Protein AF-A0A4Z2FVS2-F1 (afdb_monomer)

Mean predicted aligned error: 16.98 Å

Foldseek 3Di:
DDDDDPPVVVVVVVVVVVVVVVVVVVVVVVCVVVVVVCPVVDDDDPVRVVVVLVVVCVVVVHPDDDDDDPPDPPDPVVLLVLLVVLVVVVVPDPPDDDDPDDRDRPDPDDRPDDVVVVVLVVPDPDDDDWDFPCPPPPPPDPPCPPDDDGDTDPVPPDPPDDDSDDDDDDDDDDDPPDPDPDDDDDDDDDDDPDPPDD

Organism: NCBI:txid230148

InterPro domains:
  IPR001111 TGF-beta, propeptide [PF00688] (33-196)
  IPR015615 Transforming growth factor-beta-like [PTHR11848] (14-195)

Sequence (198 aa):
MAPVLDRRAPALLLVWSYCVLADTAFTNFTLDNEFHSSFIHRRLKSQERREMQREILSILGLPHRPRPHLHGKHNAAPMFMLDLYNAMSTEGDEDRYSYPYKPVFTTQGPPIASVQDNNFLNDADMVMSFVNLVEHEKESLPVRRHHREFRFDLSRIPEGEAVTAAEFRIYKDFIHERFDNETFRISIYQVLEEHAHR

Structure (mmCIF, N/CA/C/O backbone):
data_AF-A0A4Z2FVS2-F1
#
_entry.id   AF-A0A4Z2FVS2-F1
#
loop_
_atom_site.group_PDB
_atom_site.id
_atom_site.type_symbol
_atom_site.label_atom_id
_atom_site.label_alt_id
_atom_site.label_comp_id
_atom_site.label_asym_id
_atom_site.label_entity_id
_atom_site.label_seq_id
_atom_site.pdbx_PDB_ins_code
_atom_site.Cartn_x
_atom_site.Cartn_y
_atom_site.Cartn_z
_atom_site.occupancy
_atom_site.B_iso_or_equiv
_atom_site.auth_seq_id
_atom_site.auth_comp_id
_atom_site.auth_asym_id
_atom_site.auth_atom_id
_atom_site.pdbx_PDB_model_num
ATOM 1 N N . MET A 1 1 ? -48.792 60.752 53.789 1.00 40.59 1 MET A N 1
ATOM 2 C CA . MET A 1 1 ? -47.490 60.186 53.376 1.00 40.59 1 MET A CA 1
ATOM 3 C C . MET A 1 1 ? -47.499 58.699 53.690 1.00 40.59 1 MET A C 1
ATOM 5 O O . MET A 1 1 ? -47.435 58.343 54.855 1.00 40.59 1 MET A O 1
ATOM 9 N N . ALA A 1 2 ? -47.649 57.849 52.676 1.00 40.53 2 ALA A N 1
ATOM 10 C CA . ALA A 1 2 ? -47.437 56.405 52.768 1.00 40.53 2 ALA A CA 1
ATOM 11 C C . ALA A 1 2 ? -46.653 55.999 51.509 1.00 40.53 2 ALA A C 1
ATOM 13 O O . ALA A 1 2 ? -47.069 56.400 50.418 1.00 40.53 2 ALA A O 1
ATOM 14 N N . PRO A 1 3 ? -45.510 55.303 51.619 1.00 53.16 3 PRO A N 1
ATOM 15 C CA . PRO A 1 3 ? -44.736 54.929 50.448 1.00 53.16 3 PRO A CA 1
ATOM 16 C C . PRO A 1 3 ? -45.355 53.684 49.808 1.00 53.16 3 PRO A C 1
ATOM 18 O O . PRO A 1 3 ? -45.593 52.672 50.468 1.00 53.16 3 PRO A O 1
ATOM 21 N N . VAL A 1 4 ? -45.633 53.772 48.509 1.00 55.38 4 VAL A N 1
ATOM 22 C CA . VAL A 1 4 ? -46.035 52.636 47.678 1.00 55.38 4 VAL A CA 1
ATOM 23 C C . VAL A 1 4 ? -44.820 51.720 47.552 1.00 55.38 4 VAL A C 1
ATOM 25 O O . VAL A 1 4 ? -43.849 52.049 46.876 1.00 55.38 4 VAL A O 1
ATOM 28 N N . LEU A 1 5 ? -44.851 50.599 48.270 1.00 56.88 5 LEU A N 1
ATOM 29 C CA . LEU A 1 5 ? -43.825 49.565 48.224 1.00 56.88 5 LEU A CA 1
ATOM 30 C C . LEU A 1 5 ? -43.882 48.887 46.849 1.00 56.88 5 LEU A C 1
ATOM 32 O O . LEU A 1 5 ? -44.838 48.172 46.537 1.00 56.88 5 LEU A O 1
ATOM 36 N N . ASP A 1 6 ? -42.878 49.153 46.017 1.00 60.75 6 ASP A N 1
ATOM 37 C CA . ASP A 1 6 ? -42.787 48.654 44.648 1.00 60.75 6 ASP A CA 1
ATOM 38 C C . ASP A 1 6 ? -42.600 47.123 44.638 1.00 60.75 6 ASP A C 1
ATOM 40 O O . ASP A 1 6 ? -41.493 46.586 44.720 1.00 60.75 6 ASP A O 1
ATOM 44 N N . ARG A 1 7 ? -43.722 46.390 44.577 1.00 60.25 7 ARG A N 1
ATOM 45 C CA . ARG A 1 7 ? -43.789 44.912 44.575 1.00 60.25 7 ARG A CA 1
ATOM 46 C C . ARG A 1 7 ? -43.082 44.260 43.381 1.00 60.25 7 ARG A C 1
ATOM 48 O O . ARG A 1 7 ? -42.977 43.035 43.358 1.00 60.25 7 ARG A O 1
ATOM 55 N N . ARG A 1 8 ? -42.603 45.032 42.399 1.00 58.16 8 ARG A N 1
ATOM 56 C CA . ARG A 1 8 ? -41.907 44.510 41.212 1.00 58.16 8 ARG A CA 1
ATOM 57 C C . ARG A 1 8 ? -40.433 44.194 41.464 1.00 58.16 8 ARG A C 1
ATOM 59 O O . ARG A 1 8 ? -39.925 43.238 40.884 1.00 58.16 8 ARG A O 1
ATOM 66 N N . ALA A 1 9 ? -39.778 44.918 42.370 1.00 63.75 9 ALA A N 1
ATOM 67 C CA . ALA A 1 9 ? -38.376 44.691 42.719 1.00 63.75 9 ALA A CA 1
ATOM 68 C C . ALA A 1 9 ? -38.084 43.271 43.260 1.00 63.75 9 ALA A C 1
ATOM 70 O O . ALA A 1 9 ? -37.167 42.628 42.745 1.00 63.75 9 ALA A O 1
ATOM 71 N N . PRO A 1 10 ? -38.856 42.708 44.217 1.00 69.38 10 PRO A N 1
ATOM 72 C CA . PRO A 1 10 ? -38.583 41.356 44.709 1.00 69.38 10 PRO A CA 1
ATOM 73 C C . PRO A 1 10 ? -38.890 40.266 43.671 1.00 69.38 10 PRO A C 1
ATOM 75 O O . PRO A 1 10 ? -38.229 39.233 43.664 1.00 69.38 10 PRO A O 1
ATOM 78 N N . ALA A 1 11 ? -39.852 40.487 42.769 1.00 72.88 11 ALA A N 1
ATOM 79 C CA . ALA A 1 11 ? -40.183 39.524 41.719 1.00 72.88 11 ALA A CA 1
ATOM 80 C C . ALA A 1 11 ? -39.055 39.401 40.683 1.00 72.88 11 ALA A C 1
ATOM 82 O O . ALA A 1 11 ? -38.719 38.294 40.271 1.00 72.88 11 ALA A O 1
ATOM 83 N N . LEU A 1 12 ? -38.430 40.523 40.312 1.00 73.62 12 LEU A N 1
ATOM 84 C CA . LEU A 1 12 ? -37.283 40.526 39.404 1.00 73.62 12 LEU A CA 1
ATOM 85 C C . LEU A 1 12 ? -36.067 39.830 40.023 1.00 73.62 12 LEU A C 1
ATOM 87 O O . LEU A 1 12 ? -35.4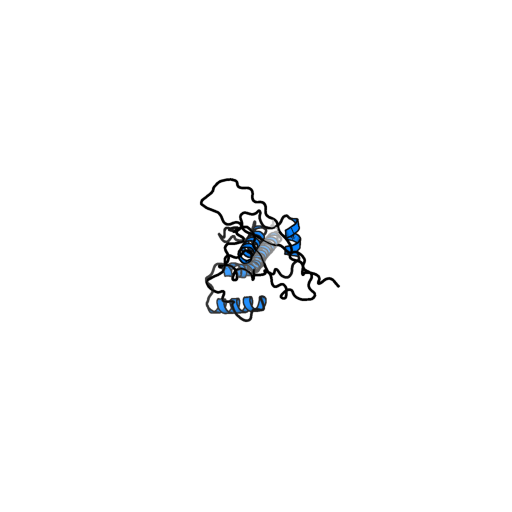11 39.055 39.337 1.00 73.62 12 LEU A O 1
ATOM 91 N N . LEU A 1 13 ? -35.815 40.025 41.322 1.00 75.81 13 LEU A N 1
ATOM 92 C CA . LEU A 1 13 ? -34.737 39.329 42.035 1.00 75.81 13 LEU A CA 1
ATOM 93 C C . LEU A 1 13 ? -34.968 37.814 42.107 1.00 75.81 13 LEU A C 1
ATOM 95 O O . LEU A 1 13 ? -34.025 37.047 41.930 1.00 75.81 13 LEU A O 1
ATOM 99 N N . LEU A 1 14 ? -36.214 37.376 42.313 1.00 77.62 14 LEU A N 1
ATOM 100 C CA . LEU A 1 14 ? -36.563 35.954 42.309 1.00 77.62 14 LEU A CA 1
ATOM 101 C C . LEU A 1 14 ? -36.371 35.328 40.926 1.00 77.62 14 LEU A C 1
ATOM 103 O O . LEU A 1 14 ? -35.766 34.263 40.828 1.00 77.62 14 LEU A O 1
ATOM 107 N N . VAL A 1 15 ? -36.807 36.006 39.860 1.00 78.88 15 VAL A N 1
ATOM 108 C CA . VAL A 1 15 ? -36.583 35.548 38.479 1.00 78.88 15 VAL A CA 1
ATOM 109 C C . VAL A 1 15 ? -35.091 35.491 38.168 1.00 78.88 15 VAL A C 1
ATOM 111 O O . VAL A 1 15 ? -34.631 34.496 37.624 1.00 78.88 15 VAL A O 1
ATOM 114 N N . TRP A 1 16 ? -34.314 36.494 38.583 1.00 75.50 16 TRP A N 1
ATOM 115 C CA . TRP A 1 16 ? -32.866 36.502 38.374 1.00 75.50 16 TRP A CA 1
ATOM 116 C C . TRP A 1 16 ? -32.176 35.365 39.132 1.00 75.50 16 TRP A C 1
ATOM 118 O O . TRP A 1 16 ? -31.350 34.660 38.561 1.00 75.50 16 TRP A O 1
ATOM 128 N N . SER A 1 17 ? -32.585 35.106 40.378 1.00 75.38 17 SER A N 1
ATOM 129 C CA . SER A 1 17 ? -32.081 33.963 41.145 1.00 75.38 17 SER A CA 1
ATOM 130 C C . SER A 1 17 ? -32.444 32.622 40.500 1.00 75.38 17 SER A C 1
ATOM 132 O O . SER A 1 17 ? -31.622 31.712 40.485 1.00 75.38 17 SER A O 1
ATOM 134 N N . TYR A 1 18 ? -33.637 32.513 39.905 1.00 76.31 18 TYR A N 1
ATOM 135 C CA . TYR A 1 18 ? -34.076 31.308 39.209 1.00 76.31 18 TYR A CA 1
ATOM 136 C C . TYR A 1 18 ? -33.333 31.112 37.883 1.00 76.31 18 TYR A C 1
ATOM 138 O O . TYR A 1 18 ? -32.957 29.990 37.568 1.00 76.31 18 TYR A O 1
ATOM 146 N N . CYS A 1 19 ? -33.053 32.187 37.138 1.00 70.69 19 CYS A N 1
ATOM 147 C CA . CYS A 1 19 ? -32.231 32.139 35.927 1.00 70.69 19 CYS A CA 1
ATOM 148 C C . CYS A 1 19 ? -30.791 31.720 36.238 1.00 70.69 19 CYS A C 1
ATOM 150 O O . CYS A 1 19 ? -30.265 30.844 35.564 1.00 70.69 19 CYS A O 1
ATOM 152 N N . VAL A 1 20 ? -30.184 32.272 37.295 1.00 74.25 20 VAL A N 1
ATOM 153 C CA . VAL A 1 20 ? -28.830 31.885 37.724 1.00 74.25 20 VAL A CA 1
ATOM 154 C C . VAL A 1 20 ? -28.800 30.423 38.180 1.00 74.25 20 VAL A C 1
ATOM 156 O O . VAL A 1 20 ? -27.894 29.682 37.810 1.00 74.25 20 VAL A O 1
ATOM 159 N N . LEU A 1 21 ? -29.811 29.967 38.928 1.00 68.38 21 LEU A N 1
ATOM 160 C CA . LEU A 1 21 ? -29.922 28.559 39.324 1.00 68.38 21 LEU A CA 1
ATOM 161 C C . LEU A 1 21 ? -30.151 27.632 38.119 1.00 68.38 21 LEU A C 1
ATOM 163 O O . LEU A 1 21 ? -29.550 26.559 38.059 1.00 68.38 21 LEU A O 1
ATOM 167 N N . ALA A 1 22 ? -30.958 28.043 37.139 1.00 67.00 22 ALA A N 1
ATOM 168 C CA . ALA A 1 22 ? -31.168 27.287 35.909 1.00 67.00 22 ALA A CA 1
ATOM 169 C C . ALA A 1 22 ? -29.877 27.188 35.081 1.00 67.00 22 ALA A C 1
ATOM 171 O O . ALA A 1 22 ? -29.525 26.086 34.671 1.00 67.00 22 ALA A O 1
ATOM 172 N N . ASP A 1 23 ? -29.124 28.279 34.917 1.00 60.00 23 ASP A N 1
ATOM 173 C CA . ASP A 1 23 ? -27.822 28.263 34.232 1.00 60.00 23 ASP A CA 1
ATOM 174 C C . ASP A 1 23 ? -26.832 27.325 34.926 1.00 60.00 23 ASP A C 1
ATOM 176 O O . ASP A 1 23 ? -26.143 26.548 34.262 1.00 60.00 23 ASP A O 1
ATOM 180 N N . THR A 1 24 ? -26.798 27.308 36.265 1.00 61.34 24 THR A N 1
ATOM 181 C CA . THR A 1 24 ? -25.972 26.327 36.983 1.00 61.34 24 THR A CA 1
ATOM 182 C C . THR A 1 24 ? -26.440 24.892 36.730 1.00 61.34 24 THR A C 1
ATOM 184 O O . THR A 1 24 ? -25.610 24.009 36.558 1.00 61.34 24 THR A O 1
ATOM 187 N N . ALA A 1 25 ? -27.742 24.618 36.629 1.00 60.28 25 ALA A N 1
ATOM 188 C CA . ALA A 1 25 ? -28.238 23.269 36.341 1.00 60.28 25 ALA A CA 1
ATOM 189 C C . ALA A 1 25 ? -27.958 22.820 34.889 1.00 60.28 25 ALA A C 1
ATOM 191 O O . ALA A 1 25 ? -27.578 21.669 34.671 1.00 60.28 25 ALA A O 1
ATOM 192 N N . PHE A 1 26 ? -28.084 23.718 33.904 1.00 56.16 26 PHE A N 1
ATOM 193 C CA . PHE A 1 26 ? -27.812 23.425 32.487 1.00 56.16 26 PHE A CA 1
ATOM 194 C C . PHE A 1 26 ? -26.313 23.279 32.182 1.00 56.16 26 PHE A C 1
ATOM 196 O O . PHE A 1 26 ? -25.920 22.422 31.384 1.00 56.16 26 PHE A O 1
ATOM 203 N N . THR A 1 27 ? -25.461 24.062 32.849 1.00 55.72 27 THR A N 1
ATOM 204 C CA . THR A 1 27 ? -23.997 23.919 32.743 1.00 55.72 27 THR A CA 1
ATOM 205 C C . THR A 1 27 ? -23.499 22.639 33.410 1.00 55.72 27 THR A C 1
ATOM 207 O O . THR A 1 27 ? -22.655 21.952 32.839 1.00 55.72 27 THR A O 1
ATOM 210 N N . ASN A 1 28 ? -24.079 22.249 34.551 1.00 53.81 28 ASN A N 1
ATOM 211 C CA . ASN A 1 28 ? -23.747 20.981 35.206 1.00 53.81 28 ASN A CA 1
ATOM 212 C C . ASN A 1 28 ? -24.156 19.752 34.368 1.00 53.81 28 ASN A C 1
ATOM 214 O O . ASN A 1 28 ? -23.458 18.748 34.411 1.00 53.81 28 ASN A O 1
ATOM 218 N N . PHE A 1 29 ? -25.222 19.827 33.559 1.00 49.84 29 PHE A N 1
ATOM 219 C CA . PHE A 1 29 ? -25.606 18.726 32.659 1.00 49.84 29 PHE A CA 1
ATOM 220 C C . PHE A 1 29 ? -24.704 18.619 31.414 1.00 49.84 29 PHE A C 1
ATOM 222 O O . PHE A 1 29 ? -24.484 17.528 30.896 1.00 49.84 29 PHE A O 1
ATOM 229 N N . THR A 1 30 ? -24.133 19.735 30.946 1.00 49.62 30 THR A N 1
ATOM 230 C CA . THR A 1 30 ? -23.163 19.741 29.830 1.00 49.62 30 THR A CA 1
ATOM 231 C C . THR A 1 30 ? -21.792 19.175 30.238 1.00 49.62 30 THR A C 1
ATOM 233 O O . THR A 1 30 ? -21.088 18.620 29.395 1.00 49.62 30 THR A O 1
ATOM 236 N N . LEU A 1 31 ? -21.432 19.246 31.525 1.00 49.31 31 LEU A N 1
ATOM 237 C CA . LEU A 1 31 ? -20.176 18.702 32.065 1.00 49.31 31 LEU A CA 1
ATOM 238 C C . LEU A 1 31 ? -20.125 17.164 32.096 1.00 49.31 31 LEU A C 1
ATOM 240 O O . LEU A 1 31 ? -19.039 16.587 32.065 1.00 49.31 31 LEU A O 1
ATOM 244 N N . ASP A 1 32 ? -21.270 16.475 32.091 1.00 45.94 32 ASP A N 1
ATOM 245 C CA . ASP A 1 32 ? -21.281 15.005 32.093 1.00 45.94 32 ASP A CA 1
ATOM 246 C C . ASP A 1 32 ? -20.849 14.398 30.745 1.00 45.94 32 ASP A C 1
ATOM 248 O O . ASP A 1 32 ? -20.372 13.261 30.696 1.00 45.94 32 ASP A O 1
ATOM 252 N N . ASN A 1 33 ? -20.900 15.174 29.654 1.00 47.69 33 ASN A N 1
ATOM 253 C CA . ASN A 1 33 ? -20.383 14.754 28.346 1.00 47.69 33 ASN A CA 1
ATOM 254 C C . ASN A 1 33 ? -18.840 14.833 28.253 1.00 47.69 33 ASN A C 1
ATOM 256 O O . ASN A 1 33 ? -18.243 14.377 27.278 1.00 47.69 33 ASN A O 1
ATOM 260 N N . GLU A 1 34 ? -18.176 15.375 29.279 1.00 47.94 34 GLU A N 1
ATOM 261 C CA . GLU A 1 34 ? -16.714 15.507 29.375 1.00 47.94 34 GLU A CA 1
ATOM 262 C C . GLU A 1 34 ? -16.046 14.284 30.048 1.00 47.94 34 GLU A C 1
ATOM 264 O O . GLU A 1 34 ? -14.830 14.078 29.967 1.00 47.94 34 GLU A O 1
ATOM 269 N N . PHE A 1 35 ? -16.830 13.387 30.660 1.00 46.16 35 PHE A N 1
ATOM 270 C CA . PHE A 1 35 ? -16.314 12.175 31.315 1.00 46.16 35 PHE A CA 1
ATOM 271 C C . PHE A 1 35 ? -15.944 11.036 30.353 1.00 46.16 35 PHE A C 1
ATOM 273 O O . PHE A 1 35 ? -15.439 9.999 30.790 1.00 46.16 35 PHE A O 1
ATOM 280 N N . HIS A 1 36 ? -16.152 11.200 29.045 1.00 46.19 36 HIS A N 1
ATOM 281 C CA . HIS A 1 36 ? -15.745 10.198 28.053 1.00 46.19 36 HIS A CA 1
ATOM 282 C C . HIS A 1 36 ? -14.415 10.522 27.358 1.00 46.19 36 HIS A C 1
ATOM 284 O O . HIS A 1 36 ? -13.712 9.597 26.955 1.00 46.19 36 HIS A O 1
ATOM 290 N N . SER A 1 37 ? -13.983 11.787 27.304 1.00 48.03 37 SER A N 1
ATOM 291 C CA . SER A 1 37 ? -12.671 12.160 26.737 1.00 48.03 37 SER A CA 1
ATOM 292 C C . SER A 1 37 ? -11.510 11.988 27.731 1.00 48.03 37 SER A C 1
ATOM 294 O O . SER A 1 37 ? -10.355 11.822 27.336 1.00 48.03 37 SER A O 1
ATOM 296 N N . SER A 1 38 ? -11.806 11.928 29.032 1.00 47.97 38 SER A N 1
ATOM 297 C CA . SER A 1 38 ? -10.823 11.720 30.107 1.00 47.97 38 SER A CA 1
ATOM 298 C C . SER A 1 38 ? -10.350 10.265 30.267 1.00 47.97 38 SER A C 1
ATOM 300 O O . SER A 1 38 ? -9.404 10.001 31.017 1.00 47.97 38 SER A O 1
ATOM 302 N N . PHE A 1 39 ? -10.924 9.317 29.513 1.00 51.78 39 PHE A N 1
ATOM 303 C CA . PHE A 1 39 ? -10.495 7.910 29.491 1.00 51.78 39 PHE A CA 1
ATOM 304 C C . PHE A 1 39 ? -9.014 7.747 29.114 1.00 51.78 39 PHE A C 1
ATOM 306 O O . PHE A 1 39 ? -8.344 6.819 29.568 1.00 51.78 39 PHE A O 1
ATOM 313 N N . ILE A 1 40 ? -8.488 8.679 28.318 1.00 51.91 40 ILE A N 1
ATOM 314 C CA . ILE A 1 40 ? -7.131 8.617 27.779 1.00 51.91 40 ILE A CA 1
ATOM 315 C C . ILE A 1 40 ? -6.050 8.970 28.817 1.00 51.91 40 ILE A C 1
ATOM 317 O O . ILE A 1 40 ? -4.931 8.465 28.742 1.00 51.91 40 ILE A O 1
ATOM 321 N N . HIS A 1 41 ? -6.362 9.794 29.820 1.00 50.09 41 HIS A N 1
ATOM 322 C CA . HIS A 1 41 ? -5.352 10.310 30.758 1.00 50.09 41 HIS A CA 1
ATOM 323 C C . HIS A 1 41 ? -5.153 9.435 32.004 1.00 50.09 41 HIS A C 1
ATOM 325 O O . HIS A 1 41 ? -4.215 9.645 32.777 1.00 50.09 41 HIS A O 1
ATOM 331 N N . ARG A 1 42 ? -6.000 8.420 32.213 1.00 69.31 42 ARG A N 1
ATOM 332 C CA . ARG A 1 42 ? -5.918 7.517 33.366 1.00 69.31 42 ARG A CA 1
ATOM 333 C C . ARG A 1 42 ? -5.432 6.133 32.945 1.00 69.31 42 ARG A C 1
ATOM 335 O O . ARG A 1 42 ? -5.937 5.525 32.009 1.00 69.31 42 ARG A O 1
ATOM 342 N N . ARG A 1 43 ? -4.490 5.567 33.710 1.00 72.62 43 ARG A N 1
ATOM 343 C CA . ARG A 1 43 ? -4.072 4.167 33.547 1.00 72.62 43 ARG A CA 1
ATOM 344 C C . ARG A 1 43 ? -5.283 3.248 33.732 1.00 72.62 43 ARG A C 1
ATOM 346 O O . ARG A 1 43 ? -5.754 3.050 34.850 1.00 72.62 43 ARG A O 1
ATOM 353 N N . LEU A 1 44 ? -5.731 2.664 32.627 1.00 78.75 44 LEU A N 1
ATOM 354 C CA . LEU A 1 44 ? -6.857 1.734 32.582 1.00 78.75 44 LEU A CA 1
ATOM 355 C C . LEU A 1 44 ? -6.647 0.556 33.537 1.00 78.75 44 LEU A C 1
ATOM 357 O O . LEU A 1 44 ? -5.562 -0.051 33.543 1.00 78.75 44 LEU A O 1
ATOM 361 N N . LYS A 1 45 ? -7.684 0.211 34.305 1.00 86.75 45 LYS A N 1
ATOM 362 C CA . LYS A 1 45 ? -7.711 -0.982 35.164 1.00 86.75 45 LYS A CA 1
ATOM 363 C C . LYS A 1 45 ? -7.736 -2.257 34.311 1.00 86.75 45 LYS A C 1
ATOM 365 O O . LYS A 1 45 ? -8.126 -2.243 33.149 1.00 86.75 45 LYS A O 1
ATOM 370 N N . SER A 1 46 ? -7.325 -3.390 34.887 1.00 89.50 46 SER A N 1
ATOM 371 C CA . SER A 1 46 ? -7.239 -4.674 34.162 1.00 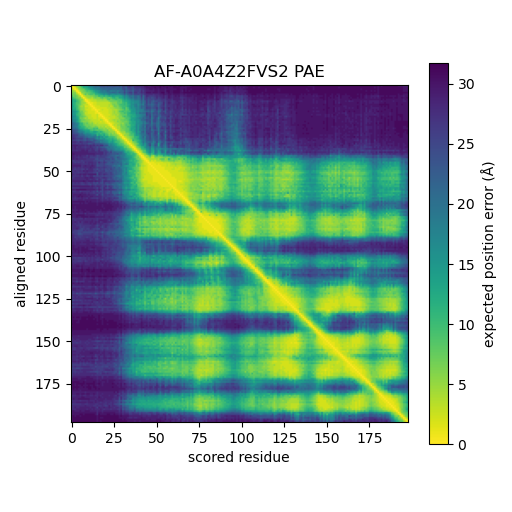89.50 46 SER A CA 1
ATOM 372 C C . SER A 1 46 ? -8.577 -5.114 33.544 1.00 89.50 46 SER A C 1
ATOM 374 O O . SER A 1 46 ? -8.610 -5.596 32.414 1.00 89.50 46 SER A O 1
ATOM 376 N N . GLN A 1 47 ? -9.685 -4.895 34.260 1.00 90.94 47 GLN A N 1
ATOM 377 C CA . GLN A 1 47 ? -11.030 -5.198 33.769 1.00 90.94 47 GLN A CA 1
ATOM 378 C C . GLN A 1 47 ? -11.405 -4.325 32.563 1.00 90.94 47 GLN A C 1
ATOM 380 O O . GLN A 1 47 ? -11.728 -4.872 31.512 1.00 90.94 47 GLN A O 1
ATOM 385 N N . GLU A 1 48 ? -11.265 -3.002 32.695 1.00 88.25 48 GLU A N 1
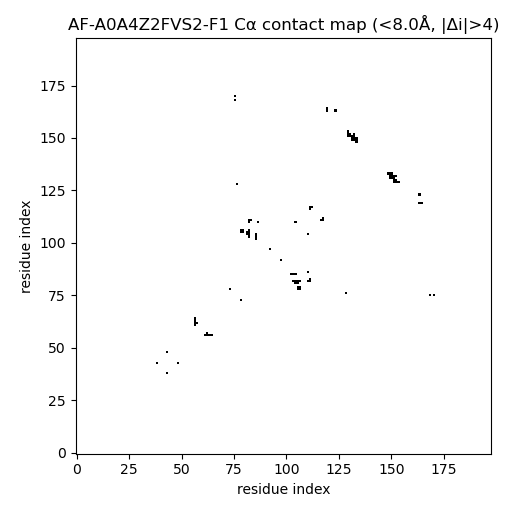ATOM 386 C CA . GLU A 1 48 ? -11.536 -2.021 31.632 1.00 88.25 48 GLU A CA 1
ATOM 387 C C . GLU A 1 48 ? -10.728 -2.355 30.368 1.00 88.25 48 GLU A C 1
ATOM 389 O O . GLU A 1 48 ? -11.268 -2.403 29.268 1.00 88.25 48 GLU A O 1
ATOM 394 N N . ARG A 1 49 ? -9.437 -2.691 30.519 1.00 88.25 49 ARG A N 1
ATOM 395 C CA . ARG A 1 49 ? -8.584 -3.119 29.395 1.00 88.25 49 ARG A CA 1
ATOM 396 C C . ARG A 1 49 ? -9.146 -4.332 28.660 1.00 88.25 49 ARG A C 1
ATOM 398 O O . ARG A 1 49 ? -9.044 -4.395 27.439 1.00 88.25 49 ARG A O 1
ATOM 405 N N . ARG A 1 50 ? -9.700 -5.307 29.385 1.00 91.25 50 ARG A N 1
ATOM 406 C CA . ARG A 1 50 ? -10.256 -6.528 28.787 1.00 91.25 50 ARG A CA 1
ATOM 407 C C . ARG A 1 50 ? -11.579 -6.259 28.076 1.00 91.25 50 ARG A C 1
ATOM 409 O O . ARG A 1 50 ? -11.831 -6.885 27.052 1.00 91.25 50 ARG A O 1
ATOM 416 N N . GLU A 1 51 ? -12.402 -5.370 28.616 1.00 92.81 51 GLU A N 1
ATOM 417 C CA . GLU A 1 51 ? -13.661 -4.943 27.998 1.00 92.81 51 GLU A CA 1
ATOM 418 C C . GLU A 1 51 ? -13.386 -4.162 26.712 1.00 92.81 51 GLU A C 1
ATOM 420 O O . GLU A 1 51 ? -13.817 -4.606 25.652 1.00 92.81 51 GLU A O 1
ATOM 425 N N . MET A 1 52 ? -12.527 -3.138 26.766 1.00 91.25 52 MET A N 1
ATOM 426 C CA . MET A 1 52 ? -12.098 -2.403 25.568 1.00 91.25 52 MET A CA 1
ATOM 427 C C . MET A 1 52 ? -11.434 -3.309 24.535 1.00 91.25 52 MET A C 1
ATOM 429 O O . MET A 1 52 ? -11.708 -3.197 23.348 1.00 91.25 52 MET A O 1
ATOM 433 N N . GLN A 1 53 ? -10.573 -4.245 24.952 1.00 92.06 53 GLN A N 1
ATOM 434 C CA . GLN A 1 53 ? -9.971 -5.182 24.005 1.00 92.06 53 GLN A CA 1
ATOM 435 C C . GLN A 1 53 ? -11.039 -6.027 23.297 1.00 92.06 53 GLN A C 1
ATOM 437 O O . GLN A 1 53 ? -10.908 -6.275 22.102 1.00 92.06 53 GLN A O 1
ATOM 442 N N . ARG A 1 54 ? -12.073 -6.492 24.010 1.00 93.81 54 ARG A N 1
ATOM 443 C CA . ARG A 1 54 ? -13.171 -7.266 23.408 1.00 93.81 54 ARG A CA 1
ATOM 444 C C . ARG A 1 54 ? -14.000 -6.415 22.457 1.00 93.81 54 ARG A C 1
ATOM 446 O O . ARG A 1 54 ? -14.335 -6.896 21.384 1.00 93.81 54 ARG A O 1
ATOM 453 N N . GLU A 1 55 ? -14.278 -5.175 22.835 1.00 94.81 55 GLU A N 1
ATOM 454 C CA . GLU A 1 55 ? -15.020 -4.224 22.013 1.00 94.81 55 GLU A CA 1
ATOM 455 C C . GLU A 1 55 ? -14.267 -3.899 20.720 1.00 94.81 55 GLU A C 1
ATOM 457 O O . GLU A 1 55 ? -14.804 -4.118 19.637 1.00 94.81 55 GLU A O 1
ATOM 462 N N . ILE A 1 56 ? -12.991 -3.510 20.812 1.00 94.19 56 ILE A N 1
ATOM 463 C CA . ILE A 1 56 ? -12.137 -3.241 19.645 1.00 94.19 56 ILE A CA 1
ATOM 464 C C . ILE A 1 56 ? -12.091 -4.462 18.721 1.00 94.19 56 ILE A C 1
ATOM 466 O O . ILE A 1 56 ? -12.262 -4.333 17.514 1.00 94.19 56 ILE A O 1
ATOM 470 N N . LEU A 1 57 ? -11.884 -5.661 19.278 1.00 95.12 57 LEU A N 1
ATOM 471 C CA . LEU A 1 57 ? -11.873 -6.893 18.490 1.00 95.12 57 LEU A CA 1
ATOM 472 C C . LEU A 1 57 ? -13.228 -7.156 17.821 1.00 95.12 57 LEU A C 1
ATOM 474 O O . LEU A 1 57 ? -13.251 -7.566 16.667 1.00 95.12 57 LEU A O 1
ATOM 478 N N . SER A 1 58 ? -14.339 -6.879 18.506 1.00 95.50 58 SER A N 1
ATOM 479 C CA . SER A 1 58 ? -15.680 -7.051 17.942 1.00 95.50 58 SER A CA 1
ATOM 480 C C . SER A 1 58 ? -15.983 -6.066 16.813 1.00 95.50 58 SER A C 1
ATOM 482 O O . SER A 1 58 ? -16.503 -6.488 15.785 1.00 95.50 58 SER A O 1
ATOM 484 N N . ILE A 1 59 ? -15.593 -4.794 16.961 1.00 94.62 59 ILE A N 1
ATOM 485 C CA . ILE A 1 59 ? -15.773 -3.753 15.938 1.00 94.62 59 ILE A CA 1
ATOM 486 C C . ILE A 1 59 ? -14.962 -4.101 14.690 1.00 94.62 59 ILE A C 1
ATOM 488 O O . ILE A 1 59 ? -15.456 -3.994 13.575 1.00 94.62 59 ILE A O 1
ATOM 492 N N . LEU A 1 60 ? -13.727 -4.566 14.883 1.00 92.00 60 LEU A N 1
ATOM 493 C CA . LEU A 1 60 ? -12.844 -4.965 13.789 1.00 92.00 60 LEU A CA 1
ATOM 494 C C . LEU A 1 60 ? -13.174 -6.354 13.217 1.00 92.00 60 LEU A C 1
ATOM 496 O O . LEU A 1 60 ? -12.471 -6.819 12.323 1.00 92.00 60 LEU A O 1
ATOM 500 N N . GLY A 1 61 ? -14.179 -7.056 13.753 1.00 92.44 61 GLY A N 1
ATOM 501 C CA . GLY A 1 61 ? -14.520 -8.418 13.331 1.00 92.44 61 GLY A CA 1
ATOM 502 C C . GLY A 1 61 ? -13.404 -9.445 13.577 1.00 92.44 61 GLY A C 1
ATOM 503 O O . GLY A 1 61 ? -13.356 -10.484 12.920 1.00 92.44 61 GLY A O 1
ATOM 504 N N . LEU A 1 62 ? -12.484 -9.170 14.505 1.00 92.94 62 LEU A N 1
ATOM 505 C CA . LEU A 1 62 ? -11.323 -10.008 14.785 1.00 92.94 62 LEU A CA 1
ATOM 506 C C . LEU A 1 62 ? -11.612 -10.994 15.929 1.00 92.94 62 LEU A C 1
ATOM 508 O O . LEU A 1 62 ? -11.978 -10.577 17.028 1.00 92.94 62 LEU A O 1
ATOM 512 N N . PRO A 1 63 ? -11.355 -12.302 15.751 1.00 89.25 63 PRO A N 1
ATOM 513 C CA . PRO A 1 63 ? -11.590 -13.292 16.803 1.00 89.25 63 PRO A CA 1
ATOM 514 C C . PRO A 1 63 ? -10.567 -13.195 17.944 1.00 89.25 63 PRO A C 1
ATOM 516 O O . PRO A 1 63 ? -10.865 -13.504 19.098 1.00 89.25 63 PRO A O 1
ATOM 519 N N . HIS A 1 64 ? -9.338 -12.773 17.642 1.00 91.56 64 HIS A N 1
ATOM 520 C CA . HIS A 1 64 ? -8.282 -12.590 18.628 1.00 91.56 64 HIS A CA 1
ATOM 521 C C . HIS A 1 64 ? -7.315 -11.489 18.206 1.00 91.56 64 HIS A C 1
ATOM 523 O O . HIS A 1 64 ? -7.196 -11.138 17.034 1.00 91.56 64 HIS A O 1
ATOM 529 N N . ARG A 1 65 ? -6.551 -10.986 19.181 1.00 89.75 65 ARG A N 1
ATOM 530 C CA . ARG A 1 65 ? -5.481 -10.024 18.918 1.00 89.75 65 ARG A CA 1
ATOM 531 C C . ARG A 1 65 ? -4.461 -10.637 17.946 1.00 89.75 65 ARG A C 1
ATOM 533 O O . ARG A 1 65 ? -3.941 -11.716 18.258 1.00 89.75 65 ARG A O 1
ATOM 540 N N . PRO A 1 66 ? -4.150 -9.987 16.813 1.00 87.38 66 PRO A N 1
ATOM 541 C CA . PRO A 1 66 ? -3.093 -10.452 15.928 1.00 87.38 66 PRO A CA 1
ATOM 542 C C . PRO A 1 66 ? -1.742 -10.392 16.654 1.00 87.38 66 PRO A C 1
ATOM 544 O O . PRO A 1 66 ? -1.465 -9.460 17.413 1.00 87.38 66 PRO A O 1
ATOM 547 N N . ARG A 1 67 ? -0.910 -11.419 16.459 1.00 84.12 67 ARG A N 1
ATOM 548 C CA . ARG A 1 67 ? 0.448 -11.512 17.015 1.00 84.12 67 ARG A CA 1
ATOM 549 C C . ARG A 1 67 ? 1.447 -11.473 15.859 1.00 84.12 67 ARG A C 1
ATOM 551 O O . ARG A 1 67 ? 1.814 -12.536 15.361 1.00 84.12 67 ARG A O 1
ATOM 558 N N . PRO A 1 68 ? 1.830 -10.280 15.378 1.00 78.81 68 PRO A N 1
ATOM 559 C CA . PRO A 1 68 ? 2.818 -10.180 14.314 1.00 78.81 68 PRO A CA 1
ATOM 560 C C . PRO A 1 68 ? 4.155 -10.767 14.786 1.00 78.81 68 PRO A C 1
ATOM 562 O O . PRO A 1 68 ? 4.516 -10.663 15.960 1.00 78.81 68 PRO A O 1
ATOM 565 N N . HIS A 1 69 ? 4.882 -11.408 13.873 1.00 75.00 69 HIS A N 1
ATOM 566 C CA . HIS A 1 69 ? 6.226 -11.905 14.155 1.00 75.00 69 HIS A CA 1
ATOM 567 C C . HIS A 1 69 ? 7.170 -10.721 14.418 1.00 75.00 69 HIS A C 1
ATOM 569 O O . HIS A 1 69 ? 7.057 -9.683 13.772 1.00 75.00 69 HIS A O 1
ATOM 575 N N . LEU A 1 70 ? 8.115 -10.885 15.353 1.00 61.88 70 LEU A N 1
ATOM 576 C CA . LEU A 1 70 ? 9.052 -9.829 15.776 1.00 61.88 70 LEU A CA 1
ATOM 577 C C . LEU A 1 70 ? 9.924 -9.286 14.629 1.00 61.88 70 LEU A C 1
ATOM 579 O O . LEU A 1 70 ? 10.371 -8.147 14.687 1.00 61.88 70 LEU A O 1
ATOM 583 N N . HIS A 1 71 ? 10.142 -10.082 13.579 1.00 59.62 71 HIS A N 1
ATOM 584 C CA . HIS A 1 71 ? 10.760 -9.639 12.330 1.00 59.62 71 HIS A CA 1
ATOM 585 C C . HIS A 1 71 ? 9.686 -9.081 11.386 1.00 59.62 71 HIS A C 1
ATOM 587 O O . HIS A 1 71 ? 9.286 -9.719 10.410 1.00 59.62 71 HIS A O 1
ATOM 593 N N . GLY A 1 72 ? 9.190 -7.883 11.695 1.00 59.44 72 GLY A N 1
ATOM 594 C CA . GLY A 1 72 ? 8.441 -7.099 10.720 1.00 59.44 72 GLY A CA 1
ATOM 595 C C . GLY A 1 72 ? 9.391 -6.710 9.593 1.00 59.44 72 GLY A C 1
ATOM 596 O O . GLY A 1 72 ? 10.342 -5.969 9.824 1.00 59.44 72 GLY A O 1
ATOM 597 N N . LYS A 1 73 ? 9.181 -7.233 8.382 1.00 62.66 73 LYS A N 1
ATOM 598 C CA . LYS A 1 73 ? 9.946 -6.758 7.227 1.00 62.66 73 LYS A CA 1
ATOM 599 C C . LYS A 1 73 ? 9.564 -5.293 6.988 1.00 62.66 73 LYS A C 1
ATOM 601 O O . LYS A 1 73 ? 8.374 -4.991 6.886 1.00 62.66 73 LYS A O 1
ATOM 606 N N . HIS A 1 74 ? 10.550 -4.402 6.879 1.00 65.69 74 HIS A N 1
ATOM 607 C CA . HIS A 1 74 ? 10.367 -3.007 6.455 1.00 65.69 74 HIS A CA 1
ATOM 608 C C . HIS A 1 74 ? 10.062 -2.943 4.952 1.00 65.69 74 HIS A C 1
ATOM 610 O O . HIS A 1 74 ? 10.791 -2.353 4.163 1.00 65.69 74 HIS A O 1
ATOM 616 N N . ASN A 1 75 ? 8.998 -3.629 4.547 1.00 69.25 75 ASN A N 1
ATOM 617 C CA . ASN A 1 75 ? 8.554 -3.665 3.169 1.00 69.25 75 ASN A CA 1
ATOM 618 C C . ASN A 1 75 ? 7.870 -2.343 2.813 1.00 69.25 75 ASN A C 1
ATOM 620 O O . ASN A 1 75 ? 7.344 -1.636 3.673 1.00 69.25 75 ASN A O 1
ATOM 624 N N . ALA A 1 76 ? 7.796 -2.079 1.512 1.00 72.38 76 ALA A N 1
ATOM 625 C CA . ALA A 1 76 ? 7.065 -0.965 0.921 1.00 72.38 76 ALA A CA 1
ATOM 626 C C . ALA A 1 76 ? 5.670 -0.739 1.534 1.00 72.38 76 ALA A C 1
ATOM 628 O O . ALA A 1 76 ? 5.308 0.381 1.873 1.00 72.38 76 ALA A O 1
ATOM 629 N N . ALA A 1 77 ? 4.890 -1.814 1.685 1.00 77.69 77 ALA A N 1
ATOM 630 C CA . ALA A 1 77 ? 3.492 -1.727 2.091 1.00 77.69 77 ALA A CA 1
ATOM 631 C C . ALA A 1 77 ? 3.290 -1.307 3.562 1.00 77.69 77 ALA A C 1
ATOM 633 O O . ALA A 1 77 ? 2.557 -0.349 3.784 1.00 77.69 77 ALA A O 1
ATOM 634 N N . PRO A 1 78 ? 3.943 -1.920 4.572 1.00 78.50 78 PRO A N 1
ATOM 635 C CA . PRO A 1 78 ? 3.886 -1.417 5.946 1.00 78.50 78 PRO A CA 1
ATOM 636 C C . PRO A 1 78 ? 4.289 0.056 6.081 1.00 78.50 78 PRO A C 1
ATOM 638 O O . PRO A 1 78 ? 3.622 0.804 6.787 1.00 78.50 78 PRO A O 1
ATOM 641 N N . MET A 1 79 ? 5.348 0.473 5.383 1.00 78.56 79 MET A N 1
ATOM 642 C CA . MET A 1 79 ? 5.859 1.847 5.435 1.00 78.56 79 MET A CA 1
ATOM 643 C C . MET A 1 79 ? 4.873 2.835 4.803 1.00 78.56 79 MET A C 1
ATOM 645 O O . MET A 1 79 ? 4.558 3.865 5.388 1.00 78.56 79 MET A O 1
ATOM 649 N N . PHE A 1 80 ? 4.278 2.455 3.673 1.00 78.88 80 PHE A N 1
ATOM 650 C CA . PHE A 1 80 ? 3.202 3.216 3.049 1.00 78.88 80 PHE A CA 1
ATOM 651 C C . PHE A 1 80 ? 1.982 3.408 3.952 1.00 78.88 80 PHE A C 1
ATOM 653 O O . PHE A 1 80 ? 1.459 4.513 4.053 1.00 78.88 80 PHE A O 1
ATOM 660 N N . MET A 1 81 ? 1.522 2.340 4.606 1.00 81.62 81 MET A N 1
ATOM 661 C CA . MET A 1 81 ? 0.343 2.412 5.473 1.00 81.62 81 MET A CA 1
ATOM 662 C C . MET A 1 81 ? 0.587 3.311 6.691 1.00 81.62 81 MET A C 1
ATOM 664 O O . MET A 1 81 ? -0.335 3.980 7.155 1.00 81.62 81 MET A O 1
ATOM 668 N N . LEU A 1 82 ? 1.824 3.349 7.197 1.00 79.25 82 LEU A N 1
ATOM 669 C CA . LEU A 1 82 ? 2.219 4.279 8.255 1.00 79.25 82 LEU A CA 1
ATOM 670 C C . LEU A 1 82 ? 2.199 5.729 7.765 1.00 79.25 82 LEU A C 1
ATOM 672 O O . LEU A 1 82 ? 1.672 6.595 8.461 1.00 79.25 82 LEU A O 1
ATOM 676 N N . ASP A 1 83 ? 2.725 5.987 6.568 1.00 80.12 83 ASP A N 1
ATOM 677 C CA . ASP A 1 83 ? 2.710 7.324 5.973 1.00 80.12 83 ASP A CA 1
ATOM 678 C C . ASP A 1 83 ? 1.263 7.801 5.705 1.00 80.12 83 ASP A C 1
ATOM 680 O O . ASP A 1 83 ? 0.951 8.956 5.994 1.00 80.12 83 ASP A O 1
ATOM 684 N N . LEU A 1 84 ? 0.360 6.912 5.258 1.00 78.31 84 LEU A N 1
ATOM 685 C CA . LEU A 1 84 ? -1.073 7.203 5.078 1.00 78.31 84 LEU A CA 1
ATOM 686 C C . LEU A 1 84 ? -1.750 7.579 6.402 1.00 78.31 84 LEU A C 1
ATOM 688 O O . LEU A 1 84 ? -2.441 8.592 6.485 1.00 78.31 84 LEU A O 1
ATOM 692 N N . TYR A 1 85 ? -1.527 6.786 7.453 1.00 79.00 85 TYR A N 1
ATOM 693 C CA . TYR A 1 85 ? -2.047 7.089 8.788 1.00 79.00 85 TYR A CA 1
ATOM 694 C C . TYR A 1 85 ? -1.566 8.459 9.276 1.00 79.00 85 TYR A C 1
ATOM 696 O O . TYR A 1 85 ? -2.364 9.264 9.758 1.00 79.00 85 TYR A O 1
ATOM 704 N N . ASN A 1 86 ? -0.272 8.737 9.109 1.00 80.50 86 ASN A N 1
ATOM 705 C CA . ASN A 1 86 ? 0.325 10.003 9.511 1.00 80.50 86 ASN A CA 1
ATOM 706 C C . ASN A 1 86 ? -0.293 11.183 8.749 1.00 80.50 86 ASN A C 1
ATOM 708 O O . ASN A 1 86 ? -0.655 12.166 9.390 1.00 80.50 86 ASN A O 1
ATOM 712 N N . ALA A 1 87 ? -0.485 11.065 7.431 1.00 76.81 87 ALA A N 1
ATOM 713 C CA . ALA A 1 87 ? -1.123 12.100 6.615 1.00 76.81 87 ALA A CA 1
ATOM 714 C C . ALA A 1 87 ? -2.563 12.395 7.075 1.00 76.81 87 ALA A C 1
ATOM 716 O O . ALA A 1 87 ? -2.892 13.540 7.384 1.00 76.81 87 ALA A O 1
ATOM 717 N N . MET A 1 88 ? -3.391 11.359 7.244 1.00 72.44 88 MET A N 1
ATOM 718 C CA . MET A 1 88 ? -4.778 11.523 7.707 1.00 72.44 88 MET A CA 1
ATOM 719 C C . MET A 1 88 ? -4.861 12.095 9.129 1.00 72.44 88 MET A C 1
ATOM 721 O O . MET A 1 88 ? -5.766 12.863 9.442 1.00 72.44 88 MET A O 1
ATOM 725 N N . SER A 1 89 ? -3.911 11.745 10.004 1.00 69.38 89 SER A N 1
ATOM 726 C CA . SER A 1 89 ? -3.878 12.266 11.376 1.00 69.38 89 SER A CA 1
ATOM 727 C C . SER A 1 89 ? -3.511 13.751 11.457 1.00 69.38 89 SER A C 1
ATOM 729 O O . SER A 1 89 ? -3.870 14.409 12.427 1.00 69.38 89 SER A O 1
ATOM 731 N N . THR A 1 90 ? -2.812 14.286 10.449 1.00 65.88 90 THR A N 1
ATOM 732 C CA . THR A 1 90 ? -2.410 15.700 10.416 1.00 65.88 90 THR A CA 1
ATOM 733 C C . THR A 1 90 ? -3.463 16.631 9.826 1.00 65.88 90 THR A C 1
ATOM 735 O O . THR A 1 90 ? -3.463 17.810 10.161 1.00 65.88 90 THR A O 1
ATOM 738 N N . GLU A 1 91 ? -4.363 16.134 8.974 1.00 59.19 91 GLU A N 1
ATOM 739 C CA . GLU A 1 91 ? -5.363 16.972 8.291 1.00 59.19 91 GLU A CA 1
ATOM 740 C C . GLU A 1 91 ? -6.563 17.358 9.181 1.00 59.19 91 GLU A C 1
ATOM 742 O O . GLU A 1 91 ? -7.304 18.277 8.841 1.00 59.19 91 GLU A O 1
ATOM 747 N N . GLY A 1 92 ? -6.763 16.687 10.323 1.00 53.56 92 GLY A N 1
ATOM 748 C CA . GLY A 1 92 ? -7.960 16.843 11.163 1.00 53.56 92 GLY A CA 1
ATOM 749 C C . GLY A 1 92 ? -7.818 17.670 12.448 1.00 53.56 92 GLY A C 1
ATOM 750 O O . GLY A 1 92 ? -8.835 17.929 13.089 1.00 53.56 92 GLY A O 1
ATOM 751 N N . ASP A 1 93 ? -6.608 18.082 12.839 1.00 52.56 93 ASP A N 1
ATOM 752 C CA . ASP A 1 93 ? -6.336 18.604 14.187 1.00 52.56 93 ASP A CA 1
ATOM 753 C C . ASP A 1 93 ? -5.615 19.965 14.159 1.00 52.56 93 A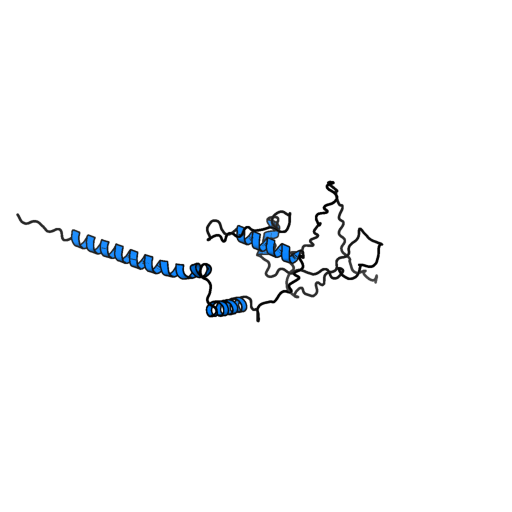SP A C 1
ATOM 755 O O . ASP A 1 93 ? -4.407 20.055 14.379 1.00 52.56 93 ASP A O 1
ATOM 759 N N . GLU A 1 94 ? -6.371 21.052 13.978 1.00 52.59 94 GLU A N 1
ATOM 760 C CA . GLU A 1 94 ? -5.983 22.342 14.575 1.00 52.59 94 GLU A CA 1
ATOM 761 C C . GLU A 1 94 ? -6.449 22.454 16.047 1.00 52.59 94 GLU A C 1
ATOM 763 O O . GLU A 1 94 ? -5.845 23.206 16.804 1.00 52.59 94 GLU A O 1
ATOM 768 N N . ASP A 1 95 ? -7.430 21.652 16.502 1.00 48.56 95 ASP A N 1
ATOM 769 C CA . ASP A 1 95 ? -8.116 21.874 17.797 1.00 48.56 95 ASP A CA 1
ATOM 770 C C . ASP A 1 95 ? -8.364 20.630 18.684 1.00 48.56 95 ASP A C 1
ATOM 772 O O . ASP A 1 95 ? -9.134 20.686 19.648 1.00 48.56 95 ASP A O 1
ATOM 776 N N . ARG A 1 96 ? -7.716 19.486 18.439 1.00 49.41 96 ARG A N 1
ATOM 777 C CA . ARG A 1 96 ? -7.906 18.282 19.273 1.00 49.41 96 ARG A CA 1
ATOM 778 C C . ARG A 1 96 ? -6.639 17.960 20.049 1.00 49.41 96 ARG A C 1
ATOM 780 O O . ARG A 1 96 ? -5.546 17.928 19.504 1.00 49.41 96 ARG A O 1
ATOM 787 N N . TYR A 1 97 ? -6.811 17.779 21.359 1.00 50.28 97 TYR A N 1
ATOM 788 C CA . TYR A 1 97 ? -5.785 17.535 22.376 1.00 50.28 97 TYR A CA 1
ATOM 789 C C . TYR A 1 97 ? -4.617 16.672 21.867 1.00 50.28 97 TYR A C 1
ATOM 791 O O . TYR A 1 97 ? -4.656 15.441 21.906 1.00 50.28 97 TYR A O 1
ATOM 799 N N . SER A 1 98 ? -3.578 17.356 21.387 1.00 50.75 98 SER A N 1
ATOM 800 C CA . SER A 1 98 ? -2.440 16.771 20.692 1.00 50.75 98 SER A CA 1
ATOM 801 C C . SER A 1 98 ? -1.636 15.886 21.643 1.00 50.75 98 SER A C 1
ATOM 803 O O . SER A 1 98 ? -1.016 16.351 22.604 1.00 50.75 98 SER A O 1
ATOM 805 N N . TYR A 1 99 ? -1.619 14.583 21.367 1.00 54.16 99 TYR A N 1
ATOM 806 C CA . TYR A 1 99 ? -0.504 13.755 21.804 1.00 54.16 99 TYR A CA 1
ATOM 807 C C . TYR A 1 99 ? 0.783 14.329 21.195 1.00 54.16 99 TYR A C 1
ATOM 809 O O . TYR A 1 99 ? 0.763 14.700 20.023 1.00 54.16 99 TYR A O 1
ATOM 817 N N . PRO A 1 100 ? 1.927 14.335 21.906 1.00 59.25 100 PRO A N 1
ATOM 818 C CA . PRO A 1 100 ? 3.219 14.737 21.347 1.00 59.25 100 PRO A CA 1
ATOM 819 C C . PRO A 1 100 ? 3.763 13.663 20.386 1.00 59.25 100 PRO A C 1
ATOM 821 O O . PRO A 1 100 ? 4.896 13.199 20.510 1.00 59.25 100 PRO A O 1
ATOM 824 N N . TYR A 1 101 ? 2.938 13.213 19.447 1.00 64.31 101 TYR A N 1
ATOM 825 C CA . TYR A 1 101 ? 3.325 12.347 18.358 1.00 64.31 101 TYR A CA 1
ATOM 826 C C . TYR A 1 101 ? 3.703 13.234 17.178 1.00 64.31 101 TYR A C 1
ATOM 828 O O . TYR A 1 101 ? 2.862 13.917 16.601 1.00 64.31 101 TYR A O 1
ATOM 836 N N . LYS A 1 102 ? 4.993 13.252 16.839 1.00 66.38 102 LYS A N 1
ATOM 837 C CA . LYS A 1 102 ? 5.447 13.856 15.589 1.00 66.38 102 LYS A CA 1
ATOM 838 C C . LYS A 1 102 ? 5.330 12.795 14.496 1.00 66.38 102 LYS A C 1
ATOM 840 O O . LYS A 1 102 ? 6.000 11.768 14.635 1.00 66.38 102 LYS A O 1
ATOM 845 N N . PRO A 1 103 ? 4.528 13.013 13.442 1.00 67.38 103 PRO A N 1
ATOM 846 C CA . PRO A 1 103 ? 4.494 12.096 12.314 1.00 67.38 103 PRO A CA 1
ATOM 847 C C . PRO A 1 103 ? 5.897 12.018 11.706 1.00 67.38 103 PRO A C 1
ATOM 849 O O . PRO A 1 103 ? 6.532 13.037 11.430 1.00 67.38 103 PRO A O 1
ATOM 852 N N . VAL A 1 104 ? 6.402 10.797 11.547 1.00 69.25 104 VAL A N 1
ATOM 853 C CA . VAL A 1 104 ? 7.666 10.531 10.857 1.00 69.25 104 VAL A CA 1
ATOM 854 C C . VAL A 1 104 ? 7.309 9.846 9.554 1.00 69.25 104 VAL A C 1
ATOM 856 O O . VAL A 1 104 ? 6.874 8.696 9.561 1.00 69.25 104 VAL A O 1
ATOM 859 N N . PHE A 1 105 ? 7.480 10.565 8.450 1.00 71.81 105 PHE A N 1
ATOM 860 C CA . PHE A 1 105 ? 7.319 9.997 7.121 1.00 71.81 105 PHE A CA 1
ATOM 861 C C . PHE A 1 105 ? 8.544 9.166 6.788 1.00 71.81 105 PHE A C 1
ATOM 863 O O . PHE A 1 105 ? 9.692 9.596 6.939 1.00 71.81 105 PHE A O 1
ATOM 870 N N . THR A 1 106 ? 8.281 7.935 6.395 1.00 65.31 106 THR A N 1
ATOM 871 C CA . THR A 1 106 ? 9.313 6.937 6.159 1.00 65.31 106 THR A CA 1
ATOM 872 C C . THR A 1 106 ? 9.824 6.950 4.723 1.00 65.31 106 THR A C 1
ATOM 874 O O . THR A 1 106 ? 10.903 6.425 4.440 1.00 65.31 106 THR A O 1
ATOM 877 N N . THR A 1 107 ? 9.087 7.598 3.823 1.00 63.72 107 THR A N 1
ATOM 878 C CA . THR A 1 107 ? 9.451 7.783 2.423 1.00 63.72 107 THR A CA 1
ATOM 879 C C . THR A 1 107 ? 9.832 9.246 2.161 1.00 63.72 107 THR A C 1
ATOM 881 O O . THR A 1 107 ? 9.170 10.166 2.624 1.00 63.72 107 THR A O 1
ATOM 884 N N . GLN A 1 108 ? 10.935 9.490 1.436 1.00 56.81 108 GLN A N 1
ATOM 885 C CA . GLN A 1 108 ? 11.396 10.851 1.083 1.00 56.81 108 GLN A CA 1
ATOM 886 C C . GLN A 1 108 ? 10.572 11.508 -0.043 1.00 56.81 108 GLN A C 1
ATOM 888 O O . GLN A 1 108 ? 10.969 12.538 -0.588 1.00 56.81 108 GLN A O 1
ATOM 893 N N . GLY A 1 109 ? 9.462 10.888 -0.446 1.00 54.53 109 GLY A N 1
ATOM 894 C CA . GLY A 1 109 ? 8.568 11.442 -1.455 1.00 54.53 109 GLY A CA 1
ATOM 895 C C . GLY A 1 109 ? 7.678 12.539 -0.869 1.00 54.53 109 GLY A C 1
ATOM 896 O O . GLY A 1 109 ? 7.544 12.626 0.353 1.00 54.53 109 GLY A O 1
ATOM 897 N N . PRO A 1 110 ? 7.051 13.376 -1.715 1.00 50.69 110 PRO A N 1
ATOM 898 C CA . PRO A 1 110 ? 5.948 14.212 -1.254 1.00 50.69 110 PRO A CA 1
ATOM 899 C C . PRO A 1 110 ? 4.910 13.323 -0.547 1.00 50.69 110 PRO A C 1
ATOM 901 O O . PRO A 1 110 ? 4.791 12.150 -0.925 1.00 50.69 110 PRO A O 1
ATOM 904 N N . PRO A 1 111 ? 4.195 13.846 0.473 1.00 54.56 111 PRO A N 1
ATOM 905 C CA . PRO A 1 111 ? 3.116 13.111 1.125 1.00 54.56 111 PRO A CA 1
ATOM 906 C C . PRO A 1 111 ? 2.260 12.485 0.032 1.00 54.56 111 PRO A C 1
ATOM 908 O O . PRO A 1 111 ? 1.946 13.141 -0.962 1.00 54.56 111 PRO A O 1
ATOM 911 N N . ILE A 1 112 ? 2.054 11.177 0.166 1.00 53.12 112 ILE A N 1
ATOM 912 C CA . ILE A 1 112 ? 1.385 10.334 -0.817 1.00 53.12 112 ILE A CA 1
ATOM 913 C C . ILE A 1 112 ? 0.181 11.079 -1.371 1.00 53.12 112 ILE A C 1
ATOM 915 O O . ILE A 1 112 ? -0.620 11.599 -0.601 1.00 53.12 112 ILE A O 1
ATOM 919 N N . ALA A 1 113 ? 0.093 11.034 -2.697 1.00 51.81 113 ALA A N 1
ATOM 920 C CA . ALA A 1 113 ? -0.921 11.615 -3.547 1.00 51.81 113 ALA A CA 1
ATOM 921 C C . ALA A 1 113 ? -0.604 13.028 -4.046 1.00 51.81 113 ALA A C 1
ATOM 923 O O . ALA A 1 113 ? -0.701 14.041 -3.353 1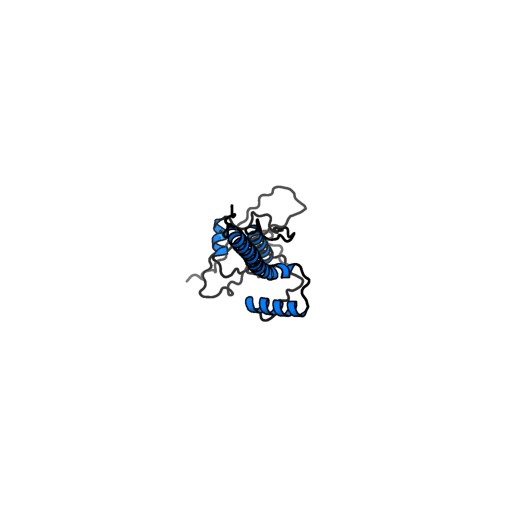.00 51.81 113 ALA A O 1
ATOM 924 N N . SER A 1 114 ? -0.390 13.108 -5.361 1.00 56.41 114 SER A N 1
ATOM 925 C CA . SER A 1 114 ? -0.997 14.229 -6.073 1.00 56.41 114 SER A CA 1
ATOM 926 C C . SER A 1 114 ? -2.473 14.287 -5.647 1.00 56.41 114 SER A C 1
ATOM 928 O O . SER A 1 114 ? -3.063 13.239 -5.424 1.00 56.41 114 SER A O 1
ATOM 930 N N . VAL A 1 115 ? -3.099 15.458 -5.513 1.00 57.44 115 VAL A N 1
ATOM 931 C CA . VAL A 1 115 ? -4.506 15.581 -5.048 1.00 57.44 115 VAL A CA 1
ATOM 932 C C . VAL A 1 115 ? -5.466 14.582 -5.732 1.00 57.44 115 VAL A C 1
ATOM 934 O O . VAL A 1 115 ? -6.468 14.175 -5.156 1.00 57.44 115 VAL A O 1
ATOM 937 N N . GLN A 1 116 ? -5.128 14.141 -6.945 1.00 58.16 116 GLN A N 1
ATOM 938 C CA . GLN A 1 116 ? -5.833 13.129 -7.716 1.00 58.16 116 GLN A CA 1
ATOM 939 C C . GLN A 1 116 ? -5.774 11.700 -7.133 1.00 58.16 116 GLN A C 1
ATOM 941 O O . GLN A 1 116 ? -6.785 11.005 -7.199 1.00 58.16 116 GLN A O 1
ATOM 946 N N . ASP A 1 117 ? -4.659 11.263 -6.536 1.00 64.50 117 ASP A N 1
ATOM 947 C CA . ASP A 1 117 ? -4.536 9.902 -5.984 1.00 64.50 117 ASP A CA 1
ATOM 948 C C . ASP A 1 117 ? -5.274 9.742 -4.642 1.00 64.50 117 ASP A C 1
ATOM 950 O O . ASP A 1 117 ? -5.686 8.639 -4.284 1.00 64.50 117 ASP A O 1
ATOM 954 N N . ASN A 1 118 ? -5.517 10.853 -3.933 1.00 68.88 118 ASN A N 1
ATOM 955 C CA . ASN A 1 118 ? -6.272 10.868 -2.676 1.00 68.88 118 ASN A CA 1
ATOM 956 C C . ASN A 1 118 ? -7.733 10.462 -2.880 1.00 68.88 118 ASN A C 1
ATOM 958 O O . ASN A 1 118 ? -8.315 9.807 -2.020 1.00 68.88 118 ASN A O 1
ATOM 962 N N . ASN A 1 119 ? -8.320 10.801 -4.030 1.00 75.44 119 ASN A N 1
ATOM 963 C CA . ASN A 1 119 ? -9.709 10.454 -4.324 1.00 75.44 119 ASN A CA 1
ATOM 964 C C . ASN A 1 119 ? -9.896 8.931 -4.391 1.00 75.44 119 ASN A C 1
ATOM 966 O O . ASN A 1 119 ? -10.814 8.400 -3.779 1.00 75.44 119 ASN A O 1
ATOM 970 N N . PHE A 1 120 ? -8.976 8.213 -5.045 1.00 77.31 120 PHE A N 1
ATOM 971 C CA . PHE A 1 120 ? -9.061 6.752 -5.145 1.00 77.31 120 PHE A CA 1
ATOM 972 C C . PHE A 1 120 ? -8.874 6.050 -3.798 1.00 77.31 120 PHE A C 1
ATOM 974 O O . PHE A 1 120 ? -9.426 4.971 -3.607 1.00 77.31 120 PHE A O 1
ATOM 981 N N . LEU A 1 121 ? -8.095 6.636 -2.882 1.00 77.31 121 LEU A N 1
ATOM 982 C CA . LEU A 1 121 ? -7.892 6.083 -1.541 1.00 77.31 121 LEU A CA 1
ATOM 983 C C . LEU A 1 121 ? -9.094 6.328 -0.625 1.00 77.31 121 LEU A C 1
ATOM 985 O O . LEU A 1 121 ? -9.434 5.446 0.156 1.00 77.31 121 LEU A O 1
ATOM 989 N N . ASN A 1 122 ? -9.743 7.490 -0.735 1.00 80.06 122 ASN A N 1
ATOM 990 C CA . ASN A 1 122 ? -10.940 7.810 0.046 1.00 80.06 122 ASN A CA 1
ATOM 991 C C . ASN A 1 122 ? -12.151 6.951 -0.350 1.00 80.06 122 ASN A C 1
ATOM 993 O O . ASN A 1 122 ? -12.965 6.620 0.508 1.00 80.06 122 ASN A O 1
ATOM 997 N N . ASP A 1 123 ? -12.248 6.577 -1.627 1.00 83.12 123 ASP A N 1
ATOM 998 C CA . ASP A 1 123 ? -13.350 5.762 -2.153 1.00 83.12 123 ASP A CA 1
ATOM 999 C C . ASP A 1 123 ? -13.104 4.245 -2.023 1.00 83.12 123 ASP A C 1
ATOM 1001 O O . ASP A 1 123 ? -13.993 3.447 -2.321 1.00 83.12 123 ASP A O 1
ATOM 1005 N N . ALA A 1 124 ? -11.899 3.816 -1.635 1.00 85.50 124 ALA A N 1
ATOM 1006 C CA . ALA A 1 124 ? -11.544 2.402 -1.591 1.00 85.50 124 ALA A CA 1
ATOM 1007 C C . ALA A 1 124 ? -11.972 1.728 -0.278 1.00 85.50 124 ALA A C 1
ATOM 1009 O O . ALA A 1 124 ? -11.550 2.122 0.808 1.00 85.50 124 ALA A O 1
ATOM 1010 N N . ASP A 1 125 ? -12.701 0.615 -0.389 1.00 83.88 125 ASP A N 1
ATOM 1011 C CA . ASP A 1 125 ? -13.071 -0.225 0.760 1.00 83.88 125 ASP A CA 1
ATOM 1012 C C . ASP A 1 125 ? -11.885 -1.041 1.310 1.00 83.88 125 ASP A C 1
ATOM 1014 O O . ASP A 1 125 ? -11.829 -1.374 2.497 1.00 83.88 125 ASP A O 1
ATOM 1018 N N . MET A 1 126 ? -10.917 -1.388 0.454 1.00 84.19 126 MET A N 1
ATOM 1019 C CA . MET A 1 126 ? -9.758 -2.200 0.823 1.00 84.19 126 MET A CA 1
ATOM 1020 C C . MET A 1 126 ? -8.500 -1.787 0.060 1.00 84.19 126 MET A C 1
ATOM 1022 O O . MET A 1 126 ? -8.517 -1.591 -1.153 1.00 84.19 126 MET A O 1
ATOM 1026 N N . VAL A 1 127 ? -7.368 -1.763 0.769 1.00 84.12 127 VAL A N 1
ATOM 1027 C CA . VAL A 1 127 ? -6.031 -1.657 0.174 1.00 84.12 127 VAL A CA 1
ATOM 1028 C C . VAL A 1 127 ? -5.294 -2.978 0.365 1.00 84.12 127 VAL A C 1
ATOM 1030 O O . VAL A 1 127 ? -5.065 -3.428 1.489 1.00 84.12 127 VAL A O 1
ATOM 1033 N N . MET A 1 128 ? -4.898 -3.601 -0.743 1.00 86.44 128 MET A N 1
ATOM 1034 C CA . MET A 1 128 ? -4.142 -4.854 -0.750 1.00 86.44 128 MET A CA 1
ATOM 1035 C C . MET A 1 128 ? -2.678 -4.613 -1.120 1.00 86.44 128 MET A C 1
ATOM 1037 O O . MET A 1 128 ? -2.352 -3.732 -1.911 1.00 86.44 128 MET A O 1
ATOM 1041 N N . SER A 1 129 ? -1.780 -5.433 -0.568 1.00 86.00 129 SER A N 1
ATOM 1042 C CA . SER A 1 129 ? -0.370 -5.449 -0.966 1.00 86.00 129 SER A CA 1
ATOM 1043 C C . SER A 1 129 ? 0.087 -6.860 -1.309 1.00 86.00 129 SER A C 1
ATOM 1045 O O . SER A 1 129 ? -0.213 -7.821 -0.597 1.00 86.00 129 SER A O 1
ATOM 1047 N N . PHE A 1 130 ? 0.829 -6.976 -2.408 1.00 87.00 130 PHE A N 1
ATOM 1048 C CA . PHE A 1 130 ? 1.319 -8.249 -2.921 1.00 87.00 130 PHE A CA 1
ATOM 1049 C C . PHE A 1 130 ? 2.817 -8.379 -2.663 1.00 87.00 130 PHE A C 1
ATOM 1051 O O . PHE A 1 130 ? 3.598 -7.465 -2.927 1.00 87.00 130 PHE A O 1
ATOM 1058 N N . VAL A 1 131 ? 3.224 -9.532 -2.134 1.00 83.50 131 VAL A N 1
ATOM 1059 C CA . VAL A 1 131 ? 4.634 -9.838 -1.872 1.00 83.50 131 VAL A CA 1
ATOM 1060 C C . VAL A 1 131 ? 5.290 -10.310 -3.167 1.00 83.50 131 VAL A C 1
ATOM 1062 O O . VAL A 1 131 ? 4.707 -11.110 -3.897 1.00 83.50 131 VAL A O 1
ATOM 1065 N N . ASN A 1 132 ? 6.509 -9.839 -3.439 1.00 85.75 132 ASN A N 1
ATOM 1066 C CA . ASN A 1 132 ? 7.309 -10.353 -4.545 1.00 85.75 132 ASN A CA 1
ATOM 1067 C C . ASN A 1 132 ? 7.700 -11.817 -4.283 1.00 85.75 132 ASN A C 1
ATOM 1069 O O . ASN A 1 132 ? 8.416 -12.110 -3.327 1.00 85.75 132 ASN A O 1
ATOM 1073 N N . LEU A 1 133 ? 7.272 -12.727 -5.154 1.00 83.56 133 LEU A N 1
ATOM 1074 C CA . LEU A 1 133 ? 7.534 -14.163 -5.017 1.00 83.56 133 LEU A CA 1
ATOM 1075 C C . LEU A 1 133 ? 8.935 -14.584 -5.490 1.00 83.56 133 LEU A C 1
ATOM 1077 O O . LEU A 1 133 ? 9.381 -15.679 -5.164 1.00 83.56 133 LEU A O 1
ATOM 1081 N N . VAL A 1 134 ? 9.642 -13.735 -6.247 1.00 73.38 134 VAL A N 1
ATOM 1082 C CA . VAL A 1 134 ? 10.942 -14.072 -6.875 1.00 73.38 134 VAL A CA 1
ATOM 1083 C C . VAL A 1 134 ? 12.131 -13.864 -5.931 1.00 73.38 134 VAL A C 1
ATOM 1085 O O . VAL A 1 134 ? 13.244 -14.294 -6.225 1.00 73.38 134 VAL A O 1
ATOM 1088 N N . GLU A 1 135 ? 11.917 -13.223 -4.781 1.00 62.34 135 GLU A N 1
ATOM 1089 C CA . GLU A 1 135 ? 12.985 -12.730 -3.897 1.00 62.34 135 GLU A CA 1
ATOM 1090 C C . GLU A 1 135 ? 13.888 -13.839 -3.308 1.00 62.34 135 GLU A C 1
ATOM 1092 O O . GLU A 1 135 ? 14.951 -13.541 -2.776 1.00 62.34 135 GLU A O 1
ATOM 1097 N N . HIS A 1 136 ? 13.517 -15.118 -3.461 1.00 52.66 136 HIS A N 1
ATOM 1098 C CA . HIS A 1 136 ? 14.237 -16.268 -2.902 1.00 52.66 136 HIS A CA 1
ATOM 1099 C C . HIS A 1 136 ? 14.868 -17.232 -3.927 1.00 52.66 136 HIS A C 1
ATOM 1101 O O . HIS A 1 136 ? 15.566 -18.155 -3.516 1.00 52.66 136 HIS A O 1
ATOM 1107 N N . GLU A 1 137 ? 14.678 -17.053 -5.240 1.00 49.66 137 GLU A N 1
ATOM 1108 C CA . GLU A 1 137 ? 15.152 -18.044 -6.234 1.00 49.66 137 GLU A CA 1
ATOM 1109 C C . GLU A 1 137 ? 16.536 -17.755 -6.842 1.00 49.66 137 GLU A C 1
ATOM 1111 O O . GLU A 1 137 ? 17.096 -18.617 -7.518 1.00 49.66 137 GLU A O 1
ATOM 1116 N N . LYS A 1 138 ? 17.118 -16.563 -6.649 1.00 50.56 138 LYS A N 1
ATOM 1117 C CA . LYS A 1 138 ? 18.260 -16.105 -7.472 1.00 50.56 138 LYS A CA 1
ATOM 1118 C C . LYS A 1 138 ? 19.449 -15.532 -6.688 1.00 50.56 138 LYS A C 1
ATOM 1120 O O . LYS A 1 138 ? 20.067 -14.570 -7.132 1.00 50.56 138 LYS A O 1
ATOM 1125 N N . GLU A 1 139 ? 19.858 -16.167 -5.589 1.00 47.03 139 GLU A N 1
ATOM 1126 C CA . GLU A 1 139 ? 21.218 -15.955 -5.048 1.00 47.03 139 GLU A CA 1
ATOM 1127 C C . GLU A 1 139 ? 22.322 -16.620 -5.903 1.00 47.03 139 GLU A C 1
ATOM 1129 O O . GLU A 1 139 ? 23.505 -16.441 -5.629 1.00 47.03 139 GLU A O 1
ATOM 1134 N N . SER A 1 140 ? 21.988 -17.360 -6.969 1.00 45.91 140 SER A N 1
ATOM 1135 C CA . SER A 1 140 ? 22.932 -18.304 -7.584 1.00 45.91 140 SER A CA 1
ATOM 1136 C C . SER A 1 140 ? 23.252 -18.127 -9.072 1.00 45.91 140 SER A C 1
ATOM 1138 O O . SER A 1 140 ? 23.741 -19.085 -9.657 1.00 45.91 140 SER A O 1
ATOM 1140 N N . LEU A 1 141 ? 23.079 -16.956 -9.713 1.00 48.44 141 LEU A N 1
ATOM 1141 C CA . LEU A 1 141 ? 23.654 -16.738 -11.060 1.00 48.44 141 LEU A CA 1
ATOM 1142 C C . LEU A 1 141 ? 24.208 -15.308 -11.282 1.00 48.44 141 LEU A C 1
ATOM 1144 O O . LEU A 1 141 ? 23.443 -14.344 -11.248 1.00 48.44 141 LEU A O 1
ATOM 1148 N N . PRO A 1 142 ? 25.506 -15.135 -11.622 1.00 51.94 142 PRO A N 1
ATOM 1149 C CA . PRO A 1 142 ? 26.145 -13.821 -11.791 1.00 51.94 142 PRO A CA 1
ATOM 1150 C C . PRO A 1 142 ? 25.741 -13.033 -13.057 1.00 51.94 142 PRO A C 1
ATOM 1152 O O . PRO A 1 142 ? 26.377 -12.033 -13.387 1.00 51.94 142 PRO A O 1
ATOM 1155 N N . VAL A 1 143 ? 24.711 -13.453 -13.799 1.00 49.31 143 VAL A N 1
ATOM 1156 C CA . VAL A 1 143 ? 24.586 -13.107 -15.230 1.00 49.31 143 VAL A CA 1
ATOM 1157 C C . VAL A 1 143 ? 23.750 -11.851 -15.520 1.00 49.31 143 VAL A C 1
ATOM 1159 O O . VAL A 1 143 ? 23.859 -11.302 -16.613 1.00 49.31 143 VAL A O 1
ATOM 1162 N N . ARG A 1 144 ? 22.953 -11.310 -14.586 1.00 53.59 144 ARG A N 1
ATOM 1163 C CA . ARG A 1 144 ? 22.117 -10.124 -14.887 1.00 53.59 144 ARG A CA 1
ATOM 1164 C C . ARG A 1 144 ? 22.049 -9.105 -13.751 1.00 53.59 144 ARG A C 1
ATOM 1166 O O . ARG A 1 144 ? 20.998 -8.876 -13.170 1.00 53.59 144 ARG A O 1
ATOM 1173 N N . ARG A 1 145 ? 23.163 -8.417 -13.484 1.00 60.84 145 ARG A N 1
ATOM 1174 C CA . ARG A 1 145 ? 23.245 -7.361 -12.448 1.00 60.84 145 ARG A CA 1
ATOM 1175 C C . ARG A 1 145 ? 22.237 -6.210 -12.622 1.00 60.84 145 ARG A C 1
ATOM 1177 O O . ARG A 1 145 ? 21.951 -5.515 -11.655 1.00 60.84 145 ARG A O 1
ATOM 1184 N N . HIS A 1 146 ? 21.697 -6.013 -13.827 1.00 69.62 146 HIS A N 1
ATOM 1185 C CA . HIS A 1 146 ? 20.837 -4.872 -14.174 1.00 69.62 146 HIS A CA 1
ATOM 1186 C C . HIS A 1 146 ? 19.384 -5.244 -14.506 1.00 69.62 146 HIS A C 1
ATOM 1188 O O . HIS A 1 146 ? 18.616 -4.374 -14.904 1.00 69.62 146 HIS A O 1
ATOM 1194 N N . HIS A 1 147 ? 18.992 -6.512 -14.362 1.00 78.88 147 HIS A N 1
ATOM 1195 C CA . HIS A 1 147 ? 17.623 -6.961 -14.620 1.00 78.88 147 HIS A CA 1
ATOM 1196 C C . HIS A 1 147 ? 17.073 -7.652 -13.376 1.00 78.88 147 HIS A C 1
ATOM 1198 O O . HIS A 1 147 ? 17.683 -8.594 -12.872 1.00 78.88 147 HIS A O 1
ATOM 1204 N N . ARG A 1 148 ? 15.921 -7.187 -12.894 1.00 80.69 148 ARG A N 1
ATOM 1205 C CA . ARG A 1 148 ? 15.189 -7.797 -11.784 1.00 80.69 148 ARG A CA 1
ATOM 1206 C C . ARG A 1 148 ? 13.798 -8.174 -12.265 1.00 80.69 148 ARG A C 1
ATOM 1208 O O . ARG A 1 148 ? 13.144 -7.384 -12.938 1.00 80.69 148 ARG A O 1
ATOM 1215 N N . GLU A 1 149 ? 13.379 -9.377 -11.909 1.00 85.06 149 GLU A N 1
ATOM 1216 C CA . GLU A 1 149 ? 12.039 -9.885 -12.177 1.00 85.06 149 GLU A CA 1
ATOM 1217 C C . GLU A 1 149 ? 11.221 -9.794 -10.892 1.00 85.06 149 GLU A C 1
ATOM 1219 O O . GLU A 1 149 ? 11.712 -10.122 -9.810 1.00 85.06 149 GLU A O 1
ATOM 1224 N N . PHE A 1 150 ? 9.973 -9.363 -11.029 1.00 86.50 150 PHE A N 1
ATOM 1225 C CA . PHE A 1 150 ? 9.014 -9.294 -9.938 1.00 86.50 150 PHE A CA 1
ATOM 1226 C C . PHE A 1 150 ? 7.789 -10.107 -10.335 1.00 86.50 150 PHE A C 1
ATOM 1228 O O . PHE A 1 150 ? 7.280 -9.956 -11.447 1.00 86.50 150 PHE A O 1
ATOM 1235 N N . ARG A 1 151 ? 7.337 -10.991 -9.445 1.00 87.88 151 ARG A N 1
ATOM 1236 C CA . ARG A 1 151 ? 6.134 -11.805 -9.661 1.00 87.88 151 ARG A CA 1
ATOM 1237 C C . ARG A 1 151 ? 5.208 -11.640 -8.473 1.00 87.88 151 ARG A C 1
ATOM 1239 O O . ARG A 1 151 ? 5.647 -11.763 -7.331 1.00 87.88 151 ARG A O 1
ATOM 1246 N N . PHE A 1 152 ? 3.941 -11.392 -8.769 1.00 88.88 152 PHE A N 1
ATOM 1247 C CA . PHE A 1 152 ? 2.892 -11.155 -7.789 1.00 88.88 152 PHE A CA 1
ATOM 1248 C C . PHE A 1 152 ? 1.771 -12.162 -8.016 1.00 88.88 152 PHE A C 1
ATOM 1250 O O . PHE A 1 152 ? 1.372 -12.397 -9.155 1.00 88.88 152 PHE A O 1
ATOM 1257 N N . ASP A 1 153 ? 1.280 -12.760 -6.936 1.00 88.50 153 ASP A N 1
ATOM 1258 C CA . ASP A 1 153 ? 0.101 -13.620 -6.972 1.00 88.50 153 ASP A CA 1
ATOM 1259 C C . ASP A 1 153 ? -1.158 -12.771 -6.778 1.00 88.50 153 ASP A C 1
ATOM 1261 O O . ASP A 1 153 ? -1.465 -12.346 -5.664 1.00 88.50 153 ASP A O 1
ATOM 1265 N N . LEU A 1 154 ? -1.864 -12.517 -7.881 1.00 88.62 154 LEU A N 1
ATOM 1266 C CA . LEU A 1 154 ? -3.090 -11.719 -7.909 1.00 88.62 154 LEU A CA 1
ATOM 1267 C C . LEU A 1 154 ? -4.358 -12.552 -7.656 1.00 88.62 154 LEU A C 1
ATOM 1269 O O . LEU A 1 154 ? -5.447 -11.989 -7.644 1.00 88.62 154 LEU A O 1
ATOM 1273 N N . SER A 1 155 ? -4.247 -13.864 -7.403 1.00 88.69 155 SER A N 1
ATOM 1274 C CA . SER A 1 155 ? -5.412 -14.735 -7.147 1.00 88.69 155 SER A CA 1
ATOM 1275 C C . SER A 1 155 ? -6.196 -14.368 -5.882 1.00 88.69 155 SER A C 1
ATOM 1277 O O . SER A 1 155 ? -7.314 -14.829 -5.681 1.00 88.69 155 SER A O 1
ATOM 1279 N N . ARG A 1 156 ? -5.606 -13.537 -5.016 1.00 85.62 156 ARG A N 1
ATOM 1280 C CA . ARG A 1 156 ? -6.221 -13.060 -3.772 1.00 85.62 156 ARG A CA 1
ATOM 1281 C C . ARG A 1 156 ? -7.205 -11.912 -3.974 1.00 85.62 156 ARG A C 1
ATOM 1283 O O . ARG A 1 156 ? -7.877 -11.555 -3.012 1.00 85.62 156 ARG A O 1
ATOM 1290 N N . ILE A 1 157 ? -7.248 -11.312 -5.164 1.00 88.50 157 ILE A N 1
ATOM 1291 C CA . ILE A 1 157 ? -8.199 -10.241 -5.469 1.00 88.50 157 ILE A CA 1
ATOM 1292 C C . ILE A 1 157 ? -9.605 -10.861 -5.520 1.00 88.50 157 ILE A C 1
ATOM 1294 O O . ILE A 1 157 ? -9.801 -11.798 -6.296 1.00 88.50 157 ILE A O 1
ATOM 1298 N N . PRO A 1 158 ? -10.569 -10.383 -4.710 1.00 88.56 158 PRO A N 1
ATOM 1299 C CA . PRO A 1 158 ? -11.933 -10.900 -4.724 1.00 88.56 158 PRO A CA 1
ATOM 1300 C C . PRO A 1 158 ? -12.588 -10.771 -6.104 1.00 88.56 158 PRO A C 1
ATOM 1302 O O . PRO A 1 158 ? -12.514 -9.727 -6.752 1.00 88.56 158 PRO A O 1
ATOM 1305 N N . GLU A 1 159 ? -13.264 -11.830 -6.554 1.00 85.75 159 GLU A N 1
ATOM 1306 C CA . GLU A 1 159 ? -14.050 -11.782 -7.787 1.00 85.75 159 GLU A CA 1
ATOM 1307 C C . GLU A 1 159 ? -15.304 -10.918 -7.583 1.00 85.75 159 GLU A C 1
ATOM 1309 O O . GLU A 1 159 ? -16.052 -11.109 -6.625 1.00 85.75 159 GLU A O 1
ATOM 1314 N N . GLY A 1 160 ? -15.552 -9.981 -8.502 1.00 85.25 160 GLY A N 1
ATOM 1315 C CA . GLY A 1 160 ? -16.721 -9.093 -8.468 1.00 85.25 160 GLY A CA 1
ATOM 1316 C C . GLY A 1 160 ? -16.459 -7.686 -7.920 1.00 85.25 160 GLY A C 1
A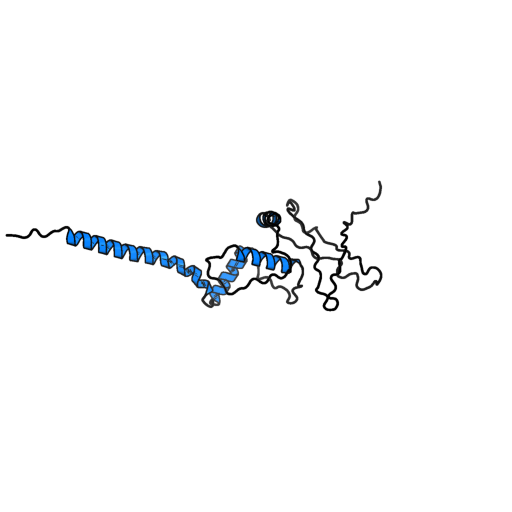TOM 1317 O O . GLY A 1 160 ? -17.343 -6.838 -8.025 1.00 85.25 160 GLY A O 1
ATOM 1318 N N . GLU A 1 161 ? -15.258 -7.410 -7.412 1.00 85.12 161 GLU A N 1
ATOM 1319 C CA . GLU A 1 161 ? -14.818 -6.063 -7.029 1.00 85.12 161 GLU A CA 1
ATOM 1320 C C . GLU A 1 161 ? -13.997 -5.408 -8.152 1.00 85.12 161 GLU A C 1
ATOM 1322 O O . GLU A 1 161 ? -13.290 -6.076 -8.912 1.00 85.12 161 GLU A O 1
ATOM 1327 N N . ALA A 1 162 ? -14.099 -4.083 -8.287 1.00 86.88 162 ALA A N 1
ATOM 1328 C CA . ALA A 1 162 ? -13.359 -3.327 -9.293 1.0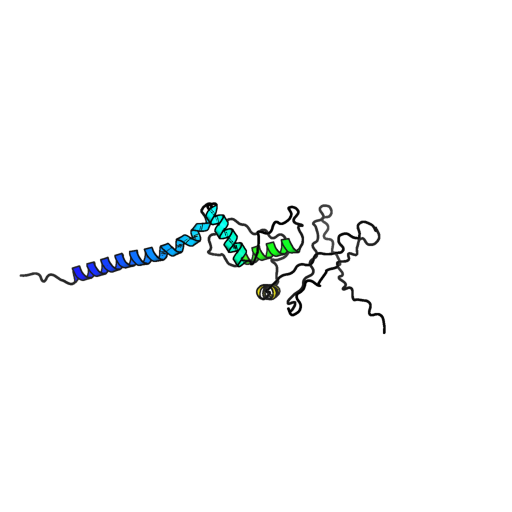0 86.88 162 ALA A CA 1
ATOM 1329 C C . ALA A 1 162 ? -12.040 -2.801 -8.713 1.00 86.88 162 ALA A C 1
ATOM 1331 O O . ALA A 1 162 ? -12.028 -2.126 -7.686 1.00 86.88 162 ALA A O 1
ATOM 1332 N N . VAL A 1 163 ? -10.925 -3.054 -9.404 1.00 88.38 163 VAL A N 1
ATOM 1333 C CA . VAL A 1 163 ? -9.632 -2.450 -9.053 1.00 88.38 163 VAL A CA 1
ATOM 1334 C C . VAL A 1 163 ? -9.662 -0.972 -9.439 1.00 88.38 163 VAL A C 1
ATOM 1336 O O . VAL A 1 163 ? -9.648 -0.640 -10.624 1.00 88.38 163 VAL A O 1
ATOM 1339 N N . THR A 1 164 ? -9.712 -0.088 -8.443 1.00 88.12 164 THR A N 1
ATOM 1340 C CA . THR A 1 164 ? -9.787 1.370 -8.641 1.00 88.12 164 THR A CA 1
ATOM 1341 C C . THR A 1 164 ? -8.443 1.975 -9.035 1.00 88.12 164 THR A C 1
ATOM 1343 O O . THR A 1 164 ? -8.381 2.831 -9.914 1.00 88.12 164 THR A O 1
ATOM 1346 N N . ALA A 1 165 ? -7.358 1.505 -8.419 1.00 86.75 165 ALA A N 1
ATOM 1347 C CA . ALA A 1 165 ? -5.997 1.944 -8.689 1.00 86.75 165 ALA A CA 1
ATOM 1348 C C . ALA A 1 165 ? -4.990 0.819 -8.411 1.00 86.75 165 ALA A C 1
ATOM 1350 O O . ALA A 1 165 ? -5.227 -0.067 -7.588 1.00 86.75 165 ALA A O 1
ATOM 1351 N N . ALA A 1 166 ? -3.844 0.865 -9.090 1.00 86.50 166 ALA A N 1
ATOM 1352 C CA . ALA A 1 166 ? -2.730 -0.043 -8.851 1.00 86.50 166 ALA A CA 1
ATOM 1353 C C . ALA A 1 166 ? -1.402 0.702 -8.997 1.00 86.50 166 ALA A C 1
ATOM 1355 O O . ALA A 1 166 ? -1.208 1.464 -9.943 1.00 86.50 166 ALA A O 1
ATOM 1356 N N . GLU A 1 167 ? -0.470 0.446 -8.080 1.00 85.06 167 GLU A N 1
ATOM 1357 C CA . GLU A 1 167 ? 0.849 1.072 -8.082 1.00 85.06 167 GLU A CA 1
ATOM 1358 C C . GLU A 1 167 ? 1.948 0.029 -7.877 1.00 85.06 167 GLU A C 1
ATOM 1360 O O . GLU A 1 167 ? 1.838 -0.869 -7.039 1.00 85.06 167 GLU A O 1
ATOM 1365 N N . PHE A 1 168 ? 3.041 0.173 -8.627 1.00 86.12 168 PHE A N 1
ATOM 1366 C CA . PHE A 1 168 ? 4.254 -0.609 -8.433 1.00 86.12 168 PHE A CA 1
ATOM 1367 C C . PHE A 1 168 ? 5.366 0.284 -7.882 1.00 86.12 168 PHE A C 1
ATOM 1369 O O . PHE A 1 168 ? 5.870 1.168 -8.575 1.00 86.12 168 PHE A O 1
ATOM 1376 N N . ARG A 1 169 ? 5.759 0.038 -6.627 1.00 80.12 169 ARG A N 1
ATOM 1377 C CA . ARG A 1 169 ? 6.739 0.863 -5.911 1.00 80.12 169 ARG A CA 1
ATOM 1378 C C . ARG A 1 169 ? 8.103 0.203 -5.825 1.00 80.12 169 ARG A C 1
ATOM 1380 O O . ARG A 1 169 ? 8.237 -0.896 -5.290 1.00 80.12 169 ARG A O 1
ATOM 1387 N N . ILE A 1 170 ? 9.122 0.923 -6.288 1.00 79.94 170 ILE A N 1
ATOM 1388 C CA . ILE A 1 170 ? 10.532 0.555 -6.152 1.00 79.94 170 ILE A CA 1
ATOM 1389 C C . ILE A 1 170 ? 11.226 1.628 -5.318 1.00 79.94 170 ILE A C 1
ATOM 1391 O O . ILE A 1 170 ? 11.201 2.805 -5.670 1.00 79.94 170 ILE A O 1
ATOM 1395 N N . TYR A 1 171 ? 11.888 1.207 -4.244 1.00 75.75 171 TYR A N 1
ATOM 1396 C CA . TYR A 1 171 ? 12.685 2.084 -3.394 1.00 75.75 171 TYR A CA 1
ATOM 1397 C C . TYR A 1 171 ? 14.163 1.917 -3.726 1.00 75.75 171 TYR A C 1
ATOM 1399 O O . TYR A 1 171 ? 14.643 0.808 -3.971 1.00 75.75 171 TYR A O 1
ATOM 1407 N N . LYS A 1 172 ? 14.884 3.036 -3.747 1.00 77.06 172 LYS A N 1
ATOM 1408 C CA . LYS A 1 172 ? 16.338 3.059 -3.872 1.00 77.06 172 LYS A CA 1
ATOM 1409 C C . LYS A 1 172 ? 16.929 3.265 -2.482 1.00 77.06 172 LYS A C 1
ATOM 1411 O O . LYS A 1 172 ? 16.712 4.314 -1.884 1.00 77.06 172 LYS A O 1
ATOM 1416 N N . ASP A 1 173 ? 17.701 2.292 -2.011 1.00 69.69 173 ASP A N 1
ATOM 1417 C CA . ASP A 1 173 ? 18.457 2.440 -0.770 1.00 69.69 173 ASP A CA 1
ATOM 1418 C C . ASP A 1 173 ? 19.569 3.481 -0.920 1.00 69.69 173 ASP A C 1
ATOM 1420 O O . ASP A 1 173 ? 20.171 3.655 -1.988 1.00 69.69 173 ASP A O 1
ATOM 1424 N N . PHE A 1 174 ? 19.856 4.172 0.180 1.00 64.75 174 PHE A N 1
ATOM 1425 C CA . PHE A 1 174 ? 20.925 5.156 0.243 1.00 64.75 174 PHE A CA 1
ATOM 1426 C C . PHE A 1 174 ? 22.296 4.461 0.186 1.00 64.75 174 PHE A C 1
ATOM 1428 O O . PHE A 1 174 ? 22.718 3.784 1.128 1.00 64.75 174 PHE A O 1
ATOM 1435 N N . ILE A 1 175 ? 23.008 4.631 -0.930 1.00 64.00 175 ILE A N 1
ATOM 1436 C CA . ILE A 1 175 ? 24.369 4.115 -1.103 1.00 64.00 175 ILE A CA 1
ATOM 1437 C C . ILE A 1 175 ? 25.331 5.111 -0.450 1.00 64.00 175 ILE A C 1
ATOM 1439 O O . ILE A 1 175 ? 25.538 6.204 -0.963 1.00 64.00 175 ILE A O 1
ATOM 1443 N N . HIS A 1 176 ? 25.930 4.720 0.676 1.00 59.03 176 HIS A N 1
ATOM 1444 C CA . HIS A 1 176 ? 26.819 5.579 1.470 1.00 59.03 176 HIS A CA 1
ATOM 1445 C C . HIS A 1 176 ? 28.141 5.939 0.762 1.00 59.03 176 HIS A C 1
ATOM 1447 O O . HIS A 1 176 ? 28.822 6.869 1.179 1.00 59.03 176 HIS A O 1
ATOM 1453 N N . GLU A 1 177 ? 28.526 5.200 -0.283 1.00 61.69 177 GLU A N 1
ATOM 1454 C CA . GLU A 1 177 ? 29.878 5.256 -0.860 1.00 61.69 177 GLU A CA 1
ATOM 1455 C C . GLU A 1 177 ? 30.029 6.166 -2.089 1.00 61.69 177 GLU A C 1
ATOM 1457 O O . GLU A 1 177 ? 31.159 6.456 -2.479 1.00 61.69 177 GLU A O 1
ATOM 1462 N N . ARG A 1 178 ? 28.939 6.630 -2.718 1.00 58.09 178 ARG A N 1
ATOM 1463 C CA . ARG A 1 178 ? 29.020 7.500 -3.907 1.00 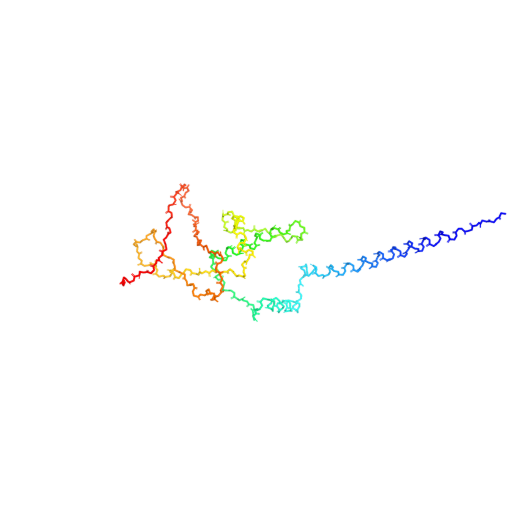58.09 178 ARG A CA 1
ATOM 1464 C C . ARG A 1 178 ? 28.002 8.628 -3.840 1.00 58.09 178 ARG A C 1
ATOM 1466 O O . ARG A 1 178 ? 26.806 8.406 -3.985 1.00 58.09 178 ARG A O 1
ATOM 1473 N N . PHE A 1 179 ? 28.514 9.841 -3.655 1.00 58.22 179 PHE A N 1
ATOM 1474 C CA . PHE A 1 179 ? 27.750 11.091 -3.636 1.00 58.22 179 PHE A CA 1
ATOM 1475 C C . PHE A 1 179 ? 27.713 11.777 -5.007 1.00 58.22 179 PHE A C 1
ATOM 1477 O O . PHE A 1 179 ? 27.551 12.992 -5.094 1.00 58.22 179 PHE A O 1
ATOM 1484 N N . ASP A 1 180 ? 27.872 11.013 -6.085 1.00 67.31 180 ASP A N 1
ATOM 1485 C CA . ASP A 1 180 ? 27.738 11.560 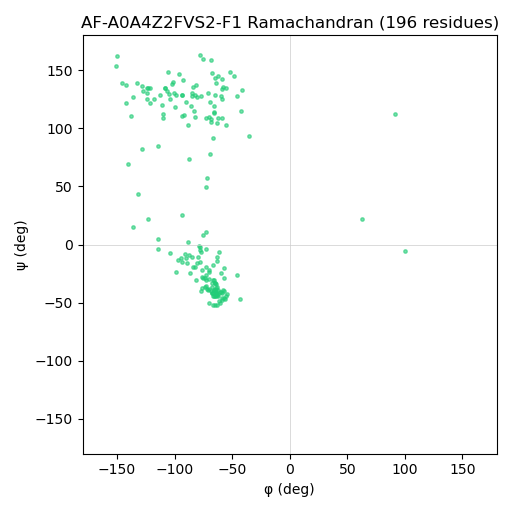-7.425 1.00 67.31 180 ASP A CA 1
ATOM 1486 C C . ASP A 1 180 ? 26.256 11.571 -7.812 1.00 67.31 180 ASP A C 1
ATOM 1488 O O . ASP A 1 180 ? 25.521 10.605 -7.584 1.00 67.31 180 ASP A O 1
ATOM 1492 N N . ASN A 1 181 ? 25.801 12.678 -8.402 1.00 70.00 181 ASN A N 1
ATOM 1493 C CA . ASN A 1 181 ? 24.456 12.803 -8.961 1.00 70.00 181 ASN A CA 1
ATOM 1494 C C . ASN A 1 181 ? 24.337 11.914 -10.210 1.00 70.00 181 ASN A C 1
ATOM 1496 O O . ASN A 1 181 ? 24.420 12.377 -11.347 1.00 70.00 181 ASN A O 1
ATOM 1500 N N . GLU A 1 182 ? 24.176 10.612 -9.996 1.00 74.62 182 GLU A N 1
ATOM 1501 C CA . GLU A 1 182 ? 24.006 9.629 -11.057 1.00 74.62 182 GLU A CA 1
ATOM 1502 C C . GLU A 1 182 ? 22.545 9.596 -11.522 1.00 74.62 182 GLU A C 1
ATOM 1504 O O . GLU A 1 182 ? 21.608 9.444 -10.733 1.00 74.62 182 GLU A O 1
ATOM 1509 N N . THR A 1 183 ? 22.346 9.714 -12.834 1.00 81.19 183 THR A N 1
ATOM 1510 C CA . THR A 1 183 ? 21.030 9.533 -13.454 1.00 81.19 183 THR A CA 1
ATOM 1511 C C . THR A 1 183 ? 20.849 8.068 -13.830 1.00 81.19 183 THR A C 1
ATOM 1513 O O . THR A 1 183 ? 21.626 7.516 -14.609 1.00 81.19 183 THR A O 1
ATOM 1516 N N . PHE A 1 184 ? 19.797 7.437 -13.310 1.00 80.50 184 PHE A N 1
ATOM 1517 C CA . PHE A 1 184 ? 19.462 6.047 -13.610 1.00 80.50 184 PHE A CA 1
ATOM 1518 C C . PHE A 1 184 ? 18.338 5.994 -14.640 1.00 80.50 184 PHE A C 1
ATOM 1520 O O . PHE A 1 184 ? 17.298 6.625 -14.464 1.00 80.50 184 PHE A O 1
ATOM 1527 N N . ARG A 1 185 ? 18.516 5.197 -15.699 1.00 85.75 185 ARG A N 1
ATOM 1528 C CA . ARG A 1 185 ? 17.428 4.873 -16.626 1.00 85.75 185 ARG A CA 1
ATOM 1529 C C . ARG A 1 185 ? 16.766 3.575 -16.187 1.00 85.75 185 ARG A C 1
ATOM 1531 O O . ARG A 1 185 ? 17.362 2.508 -16.310 1.00 85.75 185 ARG A O 1
ATOM 1538 N N . ILE A 1 186 ? 15.534 3.678 -15.705 1.00 86.62 186 ILE A N 1
ATOM 1539 C CA . ILE A 1 186 ? 14.710 2.531 -15.324 1.00 86.62 186 ILE A CA 1
ATOM 1540 C C . ILE A 1 186 ? 13.757 2.229 -16.480 1.00 86.62 186 ILE A C 1
ATOM 1542 O O . ILE A 1 186 ? 13.082 3.123 -16.985 1.00 86.62 186 ILE A O 1
ATOM 1546 N N . SER A 1 187 ? 13.716 0.972 -16.914 1.00 90.00 187 SER A N 1
ATOM 1547 C CA . SER A 1 187 ? 12.774 0.496 -17.928 1.00 90.00 187 SER A CA 1
ATOM 1548 C C . SER A 1 187 ? 11.946 -0.633 -17.335 1.00 90.00 187 SER A C 1
ATOM 1550 O O . SER A 1 187 ? 12.504 -1.630 -16.876 1.00 90.00 187 SER A O 1
ATOM 1552 N N . ILE A 1 188 ? 10.627 -0.452 -17.325 1.00 89.62 188 ILE A N 1
ATOM 1553 C CA . ILE A 1 188 ? 9.664 -1.406 -16.776 1.00 89.62 188 ILE A CA 1
ATOM 1554 C C . ILE A 1 188 ? 8.982 -2.098 -17.950 1.00 89.62 188 ILE A C 1
ATOM 1556 O O . ILE A 1 188 ? 8.512 -1.438 -18.874 1.00 89.62 188 ILE A O 1
ATOM 1560 N N . TYR A 1 189 ? 8.947 -3.425 -17.905 1.00 89.62 189 TYR A N 1
ATOM 1561 C CA . TYR A 1 189 ? 8.329 -4.254 -18.930 1.00 89.62 189 TYR A CA 1
ATOM 1562 C C . TYR A 1 189 ? 7.287 -5.152 -18.275 1.00 89.62 189 TYR A C 1
ATOM 1564 O O . TYR A 1 189 ? 7.556 -5.761 -17.239 1.00 89.62 189 TYR A O 1
ATOM 1572 N N . GLN A 1 190 ? 6.114 -5.247 -18.894 1.00 88.81 190 GLN A N 1
ATOM 1573 C CA . GLN A 1 190 ? 5.115 -6.242 -18.533 1.00 88.81 190 GLN A CA 1
ATOM 1574 C C . GLN A 1 190 ? 5.429 -7.545 -19.268 1.00 88.81 190 GLN A C 1
ATOM 1576 O O . GLN A 1 190 ? 5.631 -7.545 -20.482 1.00 88.81 190 GLN A O 1
ATOM 1581 N N . VAL A 1 191 ? 5.465 -8.655 -18.535 1.00 85.12 191 VAL A N 1
ATOM 1582 C CA . VAL A 1 191 ? 5.575 -9.987 -19.134 1.00 85.12 191 VAL A CA 1
ATOM 1583 C C . VAL A 1 191 ? 4.173 -10.424 -19.543 1.00 85.12 191 VAL A C 1
ATOM 1585 O O . VAL A 1 191 ? 3.303 -10.583 -18.691 1.00 85.12 191 VAL A O 1
ATOM 1588 N N . LEU A 1 192 ? 3.953 -10.573 -20.846 1.00 85.50 192 LEU A N 1
ATOM 1589 C CA . LEU A 1 192 ? 2.734 -11.154 -21.401 1.00 85.50 192 LEU A CA 1
ATOM 1590 C C . LEU A 1 192 ? 2.963 -12.655 -21.588 1.00 85.50 192 LEU A C 1
ATOM 1592 O O . LEU A 1 192 ? 4.062 -13.058 -21.971 1.00 85.50 192 LEU A O 1
ATOM 1596 N N . GLU A 1 193 ? 1.951 -13.480 -21.318 1.00 74.56 193 GLU A N 1
ATOM 1597 C CA . GLU A 1 193 ? 2.017 -14.891 -21.698 1.00 74.56 193 GLU A CA 1
ATOM 1598 C C . GLU A 1 193 ? 2.216 -14.999 -23.213 1.00 74.56 193 GLU A C 1
ATOM 1600 O O . GLU A 1 193 ? 1.570 -14.302 -24.008 1.00 74.56 193 GLU A O 1
ATOM 1605 N N . GLU A 1 194 ? 3.150 -15.863 -23.609 1.00 66.81 194 GLU A N 1
ATOM 1606 C CA . GLU A 1 194 ? 3.388 -16.173 -25.008 1.00 66.81 194 GLU A CA 1
ATOM 1607 C C . GLU A 1 194 ? 2.106 -16.802 -25.552 1.00 66.81 194 GLU A C 1
ATOM 1609 O O . GLU A 1 194 ? 1.723 -17.910 -25.172 1.00 66.81 194 GLU A O 1
ATOM 1614 N N . HIS A 1 195 ? 1.396 -16.063 -26.405 1.00 55.00 195 HIS A N 1
ATOM 1615 C CA . HIS A 1 195 ? 0.274 -16.624 -27.133 1.00 55.00 195 HIS A CA 1
ATOM 1616 C C . HIS A 1 195 ? 0.870 -17.709 -28.019 1.00 55.00 195 HIS A C 1
ATOM 1618 O O . HIS A 1 195 ? 1.535 -17.401 -29.009 1.00 55.00 195 HIS A O 1
ATOM 1624 N N . ALA A 1 196 ? 0.680 -18.973 -27.638 1.00 51.16 196 ALA A N 1
ATOM 1625 C CA . ALA A 1 196 ? 0.978 -20.094 -28.506 1.00 51.16 196 ALA A CA 1
ATOM 1626 C C . ALA A 1 196 ? 0.183 -19.865 -29.795 1.00 51.16 196 ALA A C 1
ATOM 1628 O O . ALA A 1 196 ? -1.041 -19.995 -29.808 1.00 51.16 196 ALA A O 1
ATOM 1629 N N . HIS A 1 197 ? 0.888 -19.413 -30.833 1.00 50.00 197 HIS A N 1
ATOM 1630 C CA . HIS A 1 197 ? 0.366 -19.137 -32.161 1.00 50.00 197 HIS A CA 1
ATOM 1631 C C . HIS A 1 197 ? -0.591 -20.269 -32.565 1.00 50.00 197 HIS A C 1
ATOM 1633 O O . HIS A 1 197 ? -0.165 -21.418 -32.704 1.00 50.00 197 HIS A O 1
ATOM 1639 N N . ARG A 1 198 ? -1.875 -19.944 -32.725 1.00 44.38 198 ARG A N 1
ATOM 1640 C CA . ARG A 1 198 ? -2.860 -20.802 -33.380 1.00 44.38 198 ARG A CA 1
ATOM 1641 C C . ARG A 1 198 ? -3.295 -20.150 -34.679 1.00 44.38 198 ARG A C 1
ATOM 1643 O O . ARG A 1 198 ? -3.456 -18.910 -34.673 1.00 44.38 198 ARG A O 1
#

Solvent-accessible surface area (backbone atoms only — not comparable to full-atom values): 13873 Å² total; per-residue (Å²): 141,78,83,82,77,69,73,61,60,64,53,53,51,50,52,50,52,49,50,54,51,48,52,53,54,56,52,58,60,60,53,63,72,54,68,68,72,53,61,78,82,48,86,73,50,77,65,57,50,52,50,51,51,50,49,55,27,58,75,70,72,40,96,63,86,85,80,80,64,92,78,68,73,93,42,73,59,66,48,48,54,51,36,51,53,41,53,62,62,61,77,75,54,94,85,59,91,74,68,96,71,76,77,74,69,80,62,97,61,75,74,87,47,64,81,74,54,46,54,60,59,74,74,46,93,74,88,86,81,72,66,65,69,47,84,78,78,67,94,80,68,93,83,51,95,88,64,84,78,81,43,66,76,69,82,78,60,67,88,92,66,79,86,84,77,88,85,89,87,83,85,81,79,87,64,90,87,60,92,66,94,76,85,80,88,83,84,89,80,85,88,71,82,80,76,77,86,124

pLDDT: mean 71.09, std 15.06, range [40.53, 95.5]

Radius of gyration: 31.17 Å; Cα contacts (8 Å, |Δi|>4): 51; chains: 1; bounding box: 77×81×87 Å

Secondary structure (DSSP, 8-state):
------THHHHHHHHHHHHHHHHHHHHHHHGGGGTTGGGGTS---HHHHHHHHHHHHHHTT-SS-----S-----HHHHHHHHHHHHHHHHS-SSS---S-----SSSSSSS--HHHHHHHHS-S-------TTTTS-SS-TT-TT--------TTSPTT----------PPP--TT--S-PPP--------------